Protein AF-0000000086674299 (afdb_homodimer)

Structure (mmCIF, N/CA/C/O backbone):
data_AF-0000000086674299-model_v1
#
loop_
_entity.id
_entity.type
_entity.pdbx_description
1 polymer 'NUDIX hydrolase'
#
loop_
_atom_site.group_PDB
_atom_site.id
_atom_site.type_symbol
_atom_site.label_atom_id
_atom_site.label_alt_id
_atom_site.label_comp_id
_atom_site.label_asym_id
_atom_site.label_entity_id
_atom_site.label_seq_id
_atom_site.pdbx_PDB_ins_code
_atom_site.Cartn_x
_atom_site.Cartn_y
_atom_site.Cartn_z
_atom_site.occupancy
_atom_site.B_iso_or_equiv
_atom_site.auth_seq_id
_atom_site.auth_comp_id
_atom_site.auth_asym_id
_atom_site.auth_atom_id
_atom_site.pdbx_PDB_model_num
ATOM 1 N N . MET A 1 1 ? -4.824 -0.597 27.031 1 39 1 MET A N 1
ATOM 2 C CA . MET A 1 1 ? -3.951 -1.622 26.469 1 39 1 MET A CA 1
ATOM 3 C C . MET A 1 1 ? -3.684 -1.354 24.984 1 39 1 MET A C 1
ATOM 5 O O . MET A 1 1 ? -4.617 -1.279 24.188 1 39 1 MET A O 1
ATOM 9 N N . THR A 1 2 ? -2.693 -0.633 24.703 1 53.12 2 THR A N 1
ATOM 10 C CA . THR A 1 2 ? -2.475 -0.099 23.359 1 53.12 2 THR A CA 1
ATOM 11 C C . THR A 1 2 ? -2.523 -1.213 22.328 1 53.12 2 THR A C 1
ATOM 13 O O . THR A 1 2 ? -1.767 -2.182 22.406 1 53.12 2 THR A O 1
ATOM 16 N N . GLN A 1 3 ? -3.77 -1.59 21.906 1 64.5 3 GLN A N 1
ATOM 17 C CA . GLN A 1 3 ? -4.078 -2.678 20.984 1 64.5 3 GLN A CA 1
ATOM 18 C C . GLN A 1 3 ? -3.059 -2.74 19.859 1 64.5 3 GLN A C 1
ATOM 20 O O . GLN A 1 3 ? -2.602 -1.705 19.359 1 64.5 3 GLN A O 1
ATOM 25 N N . ASP A 1 4 ? -2.453 -3.908 19.812 1 82.25 4 ASP A N 1
ATOM 26 C CA . ASP A 1 4 ? -1.515 -4.191 18.734 1 82.25 4 ASP A CA 1
ATOM 27 C C . ASP A 1 4 ? -2.174 -3.99 17.375 1 82.25 4 ASP A C 1
ATOM 29 O O . ASP A 1 4 ? -3.023 -4.785 16.969 1 82.25 4 ASP A O 1
ATOM 33 N N . ASN A 1 5 ? -1.854 -2.861 16.734 1 90.25 5 ASN A N 1
ATOM 34 C CA . ASN A 1 5 ? -2.459 -2.502 15.453 1 90.25 5 ASN A CA 1
ATOM 35 C C . ASN A 1 5 ? -1.561 -2.889 14.281 1 90.25 5 ASN A C 1
ATOM 37 O O . ASN A 1 5 ? -1.811 -2.486 13.141 1 90.25 5 ASN A O 1
ATOM 41 N N . ARG A 1 6 ? -0.706 -3.764 14.648 1 93.5 6 ARG A N 1
ATOM 42 C CA . ARG A 1 6 ? 0.219 -4.137 13.578 1 93.5 6 ARG A CA 1
ATOM 43 C C . ARG A 1 6 ? -0.442 -5.09 12.594 1 93.5 6 ARG A C 1
ATOM 45 O O . ARG A 1 6 ? -1.349 -5.844 12.953 1 93.5 6 ARG A O 1
ATOM 52 N N . HIS A 1 7 ? -0.011 -5.023 11.344 1 97.06 7 HIS A N 1
ATOM 53 C CA . HIS A 1 7 ? -0.487 -5.836 10.227 1 97.06 7 HIS A CA 1
ATOM 54 C C . HIS A 1 7 ? 0.633 -6.695 9.656 1 97.06 7 HIS A C 1
ATOM 56 O O . HIS A 1 7 ? 1.809 -6.336 9.75 1 97.06 7 HIS A O 1
ATOM 62 N N . SER A 1 8 ? 0.208 -7.863 9.234 1 96.81 8 SER A N 1
ATOM 63 C CA . SER A 1 8 ? 1.073 -8.492 8.242 1 96.81 8 SER A CA 1
ATOM 64 C C . SER A 1 8 ? 0.956 -7.793 6.887 1 96.81 8 SER A C 1
ATOM 66 O O . SER A 1 8 ? -0.141 -7.418 6.469 1 96.81 8 SER A O 1
ATOM 68 N N . VAL A 1 9 ? 2.055 -7.559 6.234 1 98.38 9 VAL A N 1
ATOM 69 C CA . VAL A 1 9 ? 2.061 -7.016 4.879 1 98.38 9 VAL A CA 1
ATOM 70 C C . VAL A 1 9 ? 2.559 -8.07 3.898 1 98.38 9 VAL A C 1
ATOM 72 O O . VAL A 1 9 ? 3.584 -8.719 4.141 1 98.38 9 VAL A O 1
ATOM 75 N N . SER A 1 10 ? 1.77 -8.297 2.875 1 98.38 10 SER A N 1
ATOM 76 C CA . SER A 1 10 ? 2.18 -9.234 1.836 1 98.38 10 SER A CA 1
ATOM 77 C C . SER A 1 10 ? 2.367 -8.531 0.496 1 98.38 10 SER A C 1
ATOM 79 O O . SER A 1 10 ? 1.891 -7.41 0.306 1 98.38 10 SER A O 1
ATOM 81 N N . VAL A 1 11 ? 3.15 -9.156 -0.371 1 98.81 11 VAL A N 1
ATOM 82 C CA . VAL A 1 11 ? 3.371 -8.688 -1.735 1 98.81 11 VAL A CA 1
ATOM 83 C C . VAL A 1 11 ? 3.062 -9.812 -2.723 1 98.81 11 VAL A C 1
ATOM 85 O O . VAL A 1 11 ? 3.264 -10.992 -2.418 1 98.81 11 VAL A O 1
ATOM 88 N N . ALA A 1 12 ? 2.533 -9.438 -3.883 1 98.81 12 ALA A N 1
ATOM 89 C CA . ALA A 1 12 ? 2.242 -10.406 -4.938 1 98.81 12 ALA A CA 1
ATOM 90 C C . ALA A 1 12 ? 2.383 -9.766 -6.316 1 98.81 12 ALA A C 1
ATOM 92 O O . ALA A 1 12 ? 2.33 -8.547 -6.453 1 98.81 12 ALA A O 1
ATOM 93 N N . ALA A 1 13 ? 2.594 -10.594 -7.312 1 98.88 13 ALA A N 1
ATOM 94 C CA . ALA A 1 13 ? 2.844 -10.102 -8.664 1 98.88 13 ALA A CA 1
ATOM 95 C C . ALA A 1 13 ? 1.875 -10.727 -9.664 1 98.88 13 ALA A C 1
ATOM 97 O O . ALA A 1 13 ? 1.668 -11.945 -9.664 1 98.88 13 ALA A O 1
ATOM 98 N N . VAL A 1 14 ? 1.302 -9.945 -10.43 1 98.88 14 VAL A N 1
ATOM 99 C CA . VAL A 1 14 ? 0.612 -10.383 -11.641 1 98.88 14 VAL A CA 1
ATOM 100 C C . VAL A 1 14 ? 1.573 -10.336 -12.828 1 98.88 14 VAL A C 1
ATOM 102 O O . VAL A 1 14 ? 2.014 -9.266 -13.234 1 98.88 14 VAL A O 1
ATOM 105 N N . ILE A 1 15 ? 1.89 -11.453 -13.328 1 98.75 15 ILE A N 1
ATOM 106 C CA . ILE A 1 15 ? 2.834 -11.609 -14.43 1 98.75 15 ILE A CA 1
ATOM 107 C C . ILE A 1 15 ? 2.137 -12.266 -15.617 1 98.75 15 ILE A C 1
ATOM 109 O O . ILE A 1 15 ? 1.503 -13.312 -15.477 1 98.75 15 ILE A O 1
ATOM 113 N N . THR A 1 16 ? 2.232 -11.664 -16.781 1 98.38 16 THR A N 1
ATOM 114 C CA . THR A 1 16 ? 1.64 -12.219 -18 1 98.38 16 THR A CA 1
ATOM 115 C C . THR A 1 16 ? 2.725 -12.625 -19 1 98.38 16 THR A C 1
ATOM 117 O O . THR A 1 16 ? 3.799 -12.023 -19.031 1 98.38 16 THR A O 1
ATOM 120 N N . ASN A 1 17 ? 2.457 -13.641 -19.719 1 97.25 17 ASN A N 1
ATOM 121 C CA . ASN A 1 17 ? 3.383 -14.031 -20.781 1 97.25 17 ASN A CA 1
ATOM 122 C C . ASN A 1 17 ? 2.992 -13.414 -22.109 1 97.25 17 ASN A C 1
ATOM 124 O O . ASN A 1 17 ? 2.109 -12.562 -22.172 1 97.25 17 ASN A O 1
ATOM 128 N N . GLU A 1 18 ? 3.645 -13.844 -23.188 1 95.5 18 GLU A N 1
ATOM 129 C CA . GLU A 1 18 ? 3.473 -13.258 -24.516 1 95.5 18 GLU A CA 1
ATOM 130 C C . GLU A 1 18 ? 2.064 -13.5 -25.047 1 95.5 18 GLU A C 1
ATOM 132 O O . GLU A 1 18 ? 1.547 -12.711 -25.844 1 95.5 18 GLU A O 1
ATOM 137 N N . ASP A 1 19 ? 1.391 -14.539 -24.56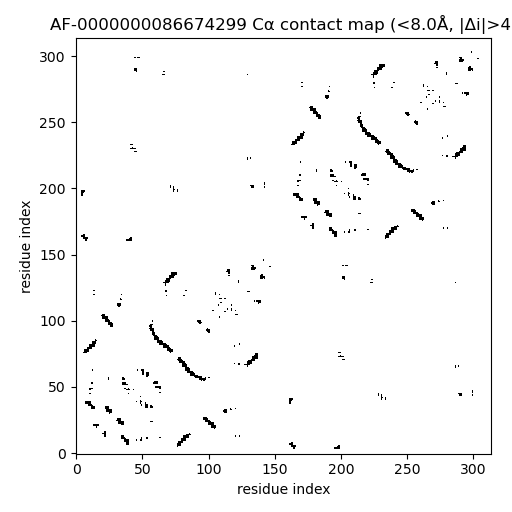2 1 96.69 19 ASP A N 1
ATOM 138 C CA . ASP A 1 19 ? 0.049 -14.891 -25.016 1 96.69 19 ASP A CA 1
ATOM 139 C C . ASP A 1 19 ? -1.017 -14.188 -24.188 1 96.69 19 ASP A C 1
ATOM 141 O O . ASP A 1 19 ? -2.213 -14.422 -24.359 1 96.69 19 ASP A O 1
ATOM 145 N N . GLY A 1 20 ? -0.583 -13.445 -23.188 1 96.5 20 GLY A N 1
ATOM 146 C CA . GLY A 1 20 ? -1.521 -12.734 -22.328 1 96.5 20 GLY A CA 1
ATOM 147 C C . GLY A 1 20 ? -2.041 -13.562 -21.172 1 96.5 20 GLY A C 1
ATOM 148 O O . GLY A 1 20 ? -2.988 -13.172 -20.5 1 96.5 20 GLY A O 1
ATOM 149 N N . ARG A 1 21 ? -1.49 -14.711 -20.938 1 98.31 21 ARG A N 1
ATOM 150 C CA . ARG A 1 21 ? -1.917 -15.57 -19.828 1 98.31 21 ARG A CA 1
ATOM 151 C C . ARG A 1 21 ? -1.217 -15.18 -18.531 1 98.31 21 ARG A C 1
ATOM 153 O O . ARG A 1 21 ? -0.083 -14.695 -18.562 1 98.31 21 ARG A O 1
ATOM 160 N N . VAL A 1 22 ? -1.841 -15.43 -17.453 1 98.69 22 VAL A N 1
ATOM 161 C CA . VAL A 1 22 ? -1.397 -14.984 -16.141 1 98.69 22 VAL A CA 1
ATOM 162 C C . VAL A 1 22 ? -0.724 -16.141 -15.398 1 98.69 22 VAL A C 1
ATOM 164 O O . VAL A 1 22 ? -1.272 -17.234 -15.32 1 98.69 22 VAL A O 1
ATOM 167 N N . LEU A 1 23 ? 0.479 -15.891 -14.812 1 98.5 23 LEU A N 1
ATOM 168 C CA . LEU A 1 23 ? 1.177 -16.875 -14 1 98.5 23 LEU A CA 1
ATOM 169 C C . LEU A 1 23 ? 0.427 -17.125 -12.695 1 98.5 23 LEU A C 1
ATOM 171 O O . LEU A 1 23 ? 0.112 -16.188 -11.961 1 98.5 23 LEU A O 1
ATOM 175 N N . VAL A 1 24 ? 0.136 -18.438 -12.461 1 98.25 24 VAL A N 1
ATOM 176 C CA . VAL A 1 24 ? -0.539 -18.828 -11.227 1 98.25 24 VAL A CA 1
ATOM 177 C C . VAL A 1 24 ? 0.198 -20 -10.578 1 98.25 24 VAL A C 1
ATOM 179 O O . VAL A 1 24 ? 0.897 -20.75 -11.258 1 98.25 24 VAL A O 1
ATOM 182 N N . ILE A 1 25 ? 0.067 -20.031 -9.281 1 97.19 25 ILE A N 1
ATOM 183 C CA . ILE A 1 25 ? 0.644 -21.141 -8.516 1 97.19 25 ILE A CA 1
ATOM 184 C C . ILE A 1 25 ? -0.441 -21.797 -7.672 1 97.19 25 ILE A C 1
ATOM 186 O O . ILE A 1 25 ? -1.443 -21.172 -7.328 1 97.19 25 ILE A O 1
ATOM 190 N N . GLN A 1 26 ? -0.225 -23 -7.371 1 94.94 26 GLN A N 1
ATOM 191 C CA . GLN A 1 26 ? -1.114 -23.719 -6.473 1 94.94 26 GLN A CA 1
ATOM 192 C C . GLN A 1 26 ? -0.447 -23.984 -5.121 1 94.94 26 GLN A C 1
ATOM 194 O O . GLN A 1 26 ? 0.638 -24.562 -5.059 1 94.94 26 GLN A O 1
ATOM 199 N N . ARG A 1 27 ? -1.082 -23.562 -4.129 1 87.19 27 ARG A N 1
ATOM 200 C CA . ARG A 1 27 ? -0.552 -23.828 -2.795 1 87.19 27 ARG A CA 1
ATOM 201 C C . ARG A 1 27 ? -0.596 -25.312 -2.469 1 87.19 27 ARG A C 1
ATOM 203 O O . ARG A 1 27 ? -1.586 -26 -2.756 1 87.19 27 ARG A O 1
ATOM 210 N N . ARG A 1 28 ? 0.377 -25.797 -1.812 1 82.88 28 ARG A N 1
ATOM 211 C CA . ARG A 1 28 ? 0.478 -27.203 -1.481 1 82.88 28 ARG A CA 1
ATOM 212 C C . ARG A 1 28 ? -0.444 -27.562 -0.32 1 82.88 28 ARG A C 1
ATOM 214 O O . ARG A 1 28 ? -1.005 -28.656 -0.282 1 82.88 28 ARG A O 1
ATOM 221 N N . ASP A 1 29 ? -0.642 -26.641 0.515 1 80.94 29 ASP A N 1
ATOM 222 C CA . ASP A 1 29 ? -1.325 -26.969 1.766 1 80.94 29 ASP A CA 1
ATOM 223 C C . ASP A 1 29 ? -2.836 -27.047 1.56 1 80.94 29 ASP A C 1
ATOM 225 O O . ASP A 1 29 ? -3.508 -27.875 2.18 1 80.94 29 ASP A O 1
ATOM 229 N N . ASN A 1 30 ? -3.465 -26.25 0.689 1 84.25 30 ASN A N 1
ATOM 230 C CA . ASN A 1 30 ? -4.918 -26.25 0.586 1 84.25 30 ASN A CA 1
ATOM 231 C C . ASN A 1 30 ? -5.379 -26.344 -0.867 1 84.25 30 ASN A C 1
ATOM 233 O O . ASN A 1 30 ? -6.578 -26.328 -1.144 1 84.25 30 ASN A O 1
ATOM 237 N N . GLY A 1 31 ? -4.445 -26.312 -1.762 1 88.44 31 GLY A N 1
ATOM 238 C CA . GLY A 1 31 ? -4.766 -26.5 -3.17 1 88.44 31 GLY A CA 1
ATOM 239 C C . GLY A 1 31 ? -5.297 -25.234 -3.822 1 88.44 31 GLY A C 1
ATOM 240 O O . GLY A 1 31 ? -5.719 -25.266 -4.98 1 88.44 31 GLY A O 1
ATOM 241 N N . GLU A 1 32 ? -5.258 -24.172 -3.088 1 91.88 32 GLU A N 1
ATOM 242 C CA . GLU A 1 32 ? -5.773 -22.906 -3.609 1 91.88 32 GLU A CA 1
ATOM 243 C C . GLU A 1 32 ? -4.832 -22.312 -4.648 1 91.88 32 GLU A C 1
ATOM 245 O O . GLU A 1 32 ? -3.609 -22.359 -4.488 1 91.88 32 GLU A O 1
ATOM 250 N N . TRP A 1 33 ? -5.531 -21.797 -5.699 1 96.06 33 TRP A N 1
ATOM 251 C CA . TRP A 1 33 ? -4.766 -21.125 -6.738 1 96.06 33 TRP A CA 1
ATOM 252 C C . TRP A 1 33 ? -4.668 -19.625 -6.445 1 96.06 33 TRP A C 1
ATOM 254 O O . TRP A 1 33 ? -5.645 -19 -6.02 1 96.06 33 TRP A O 1
ATOM 264 N N . GLN A 1 34 ? -3.51 -19.109 -6.668 1 97.19 34 GLN A N 1
ATOM 265 C CA . GLN A 1 34 ? -3.262 -17.703 -6.445 1 97.19 34 GLN A CA 1
ATOM 266 C C . GLN A 1 34 ? -2.105 -17.203 -7.309 1 97.19 34 GLN A C 1
ATOM 268 O O . GLN A 1 34 ? -1.432 -17.984 -7.969 1 97.19 34 GLN A O 1
ATOM 273 N N . ILE A 1 35 ? -1.95 -15.914 -7.355 1 98.25 35 ILE A N 1
ATOM 274 C CA . ILE A 1 35 ? -0.75 -15.352 -7.961 1 98.25 35 ILE A CA 1
ATOM 275 C C . ILE A 1 35 ? 0.426 -15.477 -6.996 1 98.25 35 ILE A C 1
ATOM 277 O O . ILE A 1 35 ? 0.233 -15.562 -5.781 1 98.25 35 ILE A O 1
ATOM 281 N N . PRO A 1 36 ? 1.635 -15.555 -7.578 1 98 36 PRO A N 1
ATOM 282 C CA . PRO A 1 36 ? 2.787 -15.727 -6.691 1 98 36 PRO A CA 1
ATOM 283 C C . PRO A 1 36 ? 3.033 -14.508 -5.801 1 98 36 PRO A C 1
ATOM 285 O O . PRO A 1 36 ? 2.846 -13.367 -6.242 1 98 36 PRO A O 1
ATOM 288 N N . GLY A 1 37 ? 3.441 -14.703 -4.617 1 97.31 37 GLY A N 1
ATOM 289 C CA . GLY A 1 37 ? 3.715 -13.703 -3.6 1 97.31 37 GLY A CA 1
ATOM 290 C C . GLY A 1 37 ? 3.928 -14.289 -2.219 1 97.31 37 GLY A C 1
ATOM 291 O O . GLY A 1 37 ? 4.047 -15.508 -2.07 1 97.31 37 GLY A O 1
ATOM 292 N N . GLY A 1 38 ? 4.051 -13.414 -1.243 1 96.81 38 GLY A N 1
ATOM 293 C CA . GLY A 1 38 ? 4.277 -13.859 0.123 1 96.81 38 GLY A CA 1
ATOM 294 C C . GLY A 1 38 ? 4.484 -12.719 1.097 1 96.81 38 GLY A C 1
ATOM 295 O O . GLY A 1 38 ? 4.23 -11.555 0.764 1 96.81 38 GLY A O 1
ATOM 296 N N . ILE A 1 39 ? 4.922 -13.055 2.225 1 97.31 39 ILE A N 1
ATOM 297 C CA . ILE A 1 39 ? 5.047 -12.102 3.324 1 97.31 39 ILE A CA 1
ATOM 298 C C . ILE A 1 39 ? 6.25 -11.195 3.084 1 97.31 39 ILE A C 1
ATOM 300 O O . ILE A 1 39 ? 7.316 -11.664 2.68 1 97.31 39 ILE A O 1
ATOM 304 N N . LEU A 1 40 ? 6.043 -9.883 3.291 1 97.88 40 LEU A N 1
ATOM 305 C CA . LEU A 1 40 ? 7.129 -8.914 3.273 1 97.88 40 LEU A CA 1
ATOM 306 C C . LEU A 1 40 ? 7.91 -8.945 4.582 1 97.88 40 LEU A C 1
ATOM 308 O O . LEU A 1 40 ? 7.328 -8.82 5.664 1 97.88 40 LEU A O 1
ATOM 312 N N . GLU A 1 41 ? 9.18 -9.156 4.457 1 96.06 41 GLU A N 1
ATOM 313 C CA . GLU A 1 41 ? 10.016 -9.148 5.656 1 96.06 41 GLU A CA 1
ATOM 314 C C . GLU A 1 41 ? 10.305 -7.719 6.113 1 96.06 41 GLU A C 1
ATOM 316 O O . GLU A 1 41 ? 10.258 -6.785 5.312 1 96.06 41 GLU A O 1
ATOM 321 N N . ARG A 1 42 ? 10.672 -7.598 7.316 1 93.94 42 ARG A N 1
ATOM 322 C CA . ARG A 1 42 ? 10.812 -6.285 7.938 1 93.94 42 ARG A CA 1
ATOM 323 C C . ARG A 1 42 ? 12.023 -5.547 7.387 1 93.94 42 ARG A C 1
ATOM 325 O O . ARG A 1 42 ? 12.016 -4.32 7.285 1 93.94 42 ARG A O 1
ATOM 332 N N . ASP A 1 43 ? 13.055 -6.23 7.004 1 93.31 43 ASP A N 1
ATOM 333 C CA . ASP A 1 43 ? 14.344 -5.602 6.715 1 93.31 43 ASP A CA 1
ATOM 334 C C . ASP A 1 43 ? 14.57 -5.477 5.211 1 93.31 43 ASP A C 1
ATOM 336 O O . ASP A 1 43 ? 15.688 -5.203 4.766 1 93.31 43 ASP A O 1
ATOM 340 N N . GLU A 1 44 ? 13.578 -5.648 4.406 1 95.69 44 GLU A N 1
ATOM 341 C CA . GLU A 1 44 ? 13.719 -5.547 2.957 1 95.69 44 GLU A CA 1
ATOM 342 C C . GLU A 1 44 ? 12.773 -4.504 2.377 1 95.69 44 GLU A C 1
ATOM 344 O O . GLU A 1 44 ? 11.781 -4.141 3.01 1 95.69 44 GLU A O 1
ATOM 349 N N . SER A 1 45 ? 13.148 -4.035 1.189 1 97.19 45 SER A N 1
ATOM 350 C CA . SER A 1 45 ? 12.242 -3.154 0.464 1 97.19 45 SER A CA 1
ATOM 351 C C . SER A 1 45 ? 11.047 -3.93 -0.092 1 97.19 45 SER A C 1
ATOM 353 O O . SER A 1 45 ? 11.094 -5.156 -0.19 1 97.19 45 SER A O 1
ATOM 355 N N . ILE A 1 46 ? 10.055 -3.227 -0.414 1 98.38 46 ILE A N 1
ATOM 356 C CA . ILE A 1 46 ? 8.844 -3.824 -0.975 1 98.38 46 ILE A CA 1
ATOM 357 C C . ILE A 1 46 ? 9.188 -4.566 -2.264 1 98.38 46 ILE A C 1
ATOM 359 O O . ILE A 1 46 ? 8.805 -5.727 -2.439 1 98.38 46 ILE A O 1
ATOM 363 N N . HIS A 1 47 ? 9.969 -3.93 -3.109 1 98.44 47 HIS A N 1
ATOM 364 C CA . HIS A 1 47 ? 10.328 -4.547 -4.383 1 98.44 47 HIS A CA 1
ATOM 365 C C . HIS A 1 47 ? 11.25 -5.738 -4.176 1 98.44 47 HIS A C 1
ATOM 367 O O . HIS A 1 47 ? 11.125 -6.758 -4.855 1 98.44 47 HIS A O 1
ATOM 373 N N . ALA A 1 48 ? 12.172 -5.625 -3.248 1 97.81 48 ALA A N 1
ATOM 374 C CA . ALA A 1 48 ? 13.062 -6.746 -2.967 1 97.81 48 ALA A CA 1
ATOM 375 C C . ALA A 1 48 ? 12.281 -7.953 -2.457 1 97.81 48 ALA A C 1
ATOM 377 O O . ALA A 1 48 ? 12.555 -9.094 -2.854 1 97.81 48 ALA A O 1
ATOM 378 N N . GLY A 1 49 ? 11.352 -7.715 -1.539 1 97.94 49 GLY A N 1
ATOM 379 C CA . GLY A 1 49 ? 10.5 -8.789 -1.06 1 97.94 49 GLY A CA 1
ATOM 380 C C . GLY A 1 49 ? 9.688 -9.445 -2.162 1 97.94 49 GLY A C 1
ATOM 381 O O . GLY A 1 49 ? 9.57 -10.672 -2.205 1 97.94 49 GLY A O 1
ATOM 382 N N . LEU A 1 50 ? 9.188 -8.625 -3.072 1 98.56 50 LEU A N 1
ATOM 383 C CA . LEU A 1 50 ? 8.422 -9.141 -4.199 1 98.56 50 LEU A CA 1
ATOM 384 C C . LEU A 1 50 ? 9.281 -10.055 -5.07 1 98.56 50 LEU A C 1
ATOM 386 O O . LEU A 1 50 ? 8.883 -11.172 -5.395 1 98.56 50 LEU A O 1
ATOM 390 N N . LYS A 1 51 ? 10.422 -9.578 -5.406 1 98.56 51 LYS A N 1
ATOM 391 C CA . LYS A 1 51 ? 11.344 -10.344 -6.242 1 98.56 51 LYS A CA 1
ATOM 392 C C . LYS A 1 51 ? 11.734 -11.656 -5.562 1 98.56 51 LYS A C 1
ATOM 394 O O . LYS A 1 51 ? 11.75 -12.711 -6.199 1 98.56 51 LYS A O 1
ATOM 399 N N . ARG A 1 52 ? 12.062 -11.57 -4.289 1 97.75 52 ARG A N 1
ATOM 400 C CA . ARG A 1 52 ? 12.477 -12.758 -3.543 1 97.75 52 ARG A CA 1
ATOM 401 C C . ARG A 1 52 ? 11.359 -13.797 -3.502 1 97.75 52 ARG A C 1
ATOM 403 O O . ARG A 1 52 ? 11.57 -14.961 -3.834 1 97.75 52 ARG A O 1
ATOM 410 N N . GLU A 1 53 ? 10.141 -13.383 -3.143 1 97.5 53 GLU A N 1
ATOM 411 C CA . GLU A 1 53 ? 9.008 -14.297 -3.006 1 97.5 53 GLU A CA 1
ATOM 412 C C . GLU A 1 53 ? 8.664 -14.953 -4.34 1 97.5 53 GLU A C 1
ATOM 414 O O . GLU A 1 53 ? 8.383 -16.156 -4.395 1 97.5 53 GLU A O 1
ATOM 419 N N . VAL A 1 54 ? 8.648 -14.203 -5.43 1 97.88 54 VAL A N 1
ATOM 420 C CA . VAL A 1 54 ? 8.297 -14.758 -6.734 1 97.88 54 VAL A CA 1
ATOM 421 C C . VAL A 1 54 ? 9.375 -15.742 -7.18 1 97.88 54 VAL A C 1
ATOM 423 O O . VAL A 1 54 ? 9.062 -16.812 -7.707 1 97.88 54 VAL A O 1
ATOM 426 N N . ASN A 1 55 ? 10.617 -15.398 -6.918 1 97.56 55 ASN A N 1
ATOM 427 C CA . ASN A 1 55 ? 11.695 -16.312 -7.266 1 97.56 55 ASN A CA 1
ATOM 428 C C . ASN A 1 55 ? 11.594 -17.625 -6.484 1 97.56 55 ASN A C 1
ATOM 430 O O . ASN A 1 55 ? 11.719 -18.703 -7.059 1 97.56 55 ASN A O 1
ATOM 434 N N . GLU A 1 56 ? 11.352 -17.5 -5.227 1 96.25 56 GLU A N 1
ATOM 435 C CA . GLU A 1 56 ? 11.25 -18.656 -4.355 1 96.25 56 GLU A CA 1
ATOM 436 C C . GLU A 1 56 ? 10.117 -19.578 -4.793 1 96.25 56 GLU A C 1
ATOM 438 O O . GLU A 1 56 ? 10.242 -20.812 -4.723 1 96.25 56 GLU A O 1
ATOM 443 N N . GLU A 1 57 ? 9.062 -18.984 -5.289 1 96.06 57 GLU A N 1
ATOM 444 C CA . GLU A 1 57 ? 7.863 -19.781 -5.562 1 96.06 57 GLU A CA 1
ATOM 445 C C . GLU A 1 57 ? 7.832 -20.25 -7.016 1 96.06 57 GLU A C 1
ATOM 447 O O . GLU A 1 57 ? 7.148 -21.219 -7.344 1 96.06 57 GLU A O 1
ATOM 452 N N . THR A 1 58 ? 8.57 -19.578 -8.016 1 96.88 58 THR A N 1
ATOM 453 C CA . THR A 1 58 ? 8.352 -19.859 -9.43 1 96.88 58 THR A CA 1
ATOM 454 C C . THR A 1 58 ? 9.68 -19.953 -10.172 1 96.88 58 THR A C 1
ATOM 456 O O . THR A 1 58 ? 9.703 -20.297 -11.359 1 96.88 58 THR A O 1
ATOM 459 N N . CYS A 1 59 ? 10.773 -19.609 -9.586 1 96.56 59 CYS A N 1
ATOM 460 C CA . CYS A 1 59 ? 12.109 -19.609 -10.164 1 96.56 59 CYS A CA 1
ATOM 461 C C . CYS A 1 59 ? 12.297 -18.438 -11.125 1 96.56 59 CYS A C 1
ATOM 463 O O . CYS A 1 59 ? 13.344 -18.312 -11.758 1 96.56 59 CYS A O 1
ATOM 465 N N . LEU A 1 60 ? 11.383 -17.594 -11.211 1 97.69 60 LEU A N 1
ATOM 466 C CA . LEU A 1 60 ? 11.477 -16.484 -12.141 1 97.69 60 LEU A CA 1
ATOM 467 C C . LEU A 1 60 ? 12.211 -15.305 -11.508 1 97.69 60 LEU A C 1
ATOM 469 O O . LEU A 1 60 ? 12.117 -15.086 -10.297 1 97.69 60 LEU A O 1
ATOM 473 N N . VAL A 1 61 ? 12.938 -14.641 -12.344 1 98.25 61 VAL A N 1
ATOM 474 C CA . VAL A 1 61 ? 13.461 -13.32 -12.016 1 98.25 61 VAL A CA 1
ATOM 475 C C . VAL A 1 61 ? 12.562 -12.242 -12.617 1 98.25 61 VAL A C 1
ATOM 477 O O . VAL A 1 61 ? 12.281 -12.258 -13.82 1 98.25 61 VAL A O 1
ATOM 480 N N . ILE A 1 62 ? 12.117 -11.328 -11.742 1 98.62 62 ILE A N 1
ATOM 481 C CA . ILE A 1 62 ? 11.133 -10.383 -12.258 1 98.62 62 ILE A CA 1
ATOM 482 C C . ILE A 1 62 ? 11.609 -8.961 -12 1 98.62 62 ILE A C 1
ATOM 484 O O . ILE A 1 62 ? 12.531 -8.734 -11.211 1 98.62 62 ILE A O 1
ATOM 488 N N . GLU A 1 63 ? 11.023 -8.055 -12.75 1 98.56 63 GLU A N 1
ATOM 489 C CA . GLU A 1 63 ? 11.102 -6.625 -12.5 1 98.56 63 GLU A CA 1
ATOM 490 C C . GLU A 1 63 ? 9.727 -6.023 -12.25 1 98.56 63 GLU A C 1
ATOM 492 O O . GLU A 1 63 ? 8.844 -6.105 -13.109 1 98.56 63 GLU A O 1
ATOM 497 N N . PRO A 1 64 ? 9.562 -5.465 -11.055 1 98.31 64 PRO A N 1
ATOM 498 C CA . PRO A 1 64 ? 8.281 -4.801 -10.805 1 98.31 64 PRO A CA 1
ATOM 499 C C . PRO A 1 64 ? 8.023 -3.639 -11.766 1 98.31 64 PRO A C 1
ATOM 501 O O . PRO A 1 64 ? 8.945 -2.889 -12.094 1 98.31 64 PRO A O 1
ATOM 504 N N . HIS A 1 65 ? 6.781 -3.537 -12.211 1 97.44 65 HIS A N 1
ATOM 505 C CA . HIS A 1 65 ? 6.402 -2.459 -13.117 1 97.44 65 HIS A CA 1
ATOM 506 C C . HIS A 1 65 ? 5.633 -1.367 -12.383 1 97.44 65 HIS A C 1
ATOM 508 O O . HIS A 1 65 ? 6.039 -0.203 -12.391 1 97.44 65 HIS A O 1
ATOM 514 N N . ARG A 1 66 ? 4.543 -1.718 -11.781 1 97.62 66 ARG A N 1
ATOM 515 C CA . ARG A 1 66 ? 3.729 -0.742 -11.062 1 97.62 66 ARG A CA 1
ATOM 516 C C . ARG A 1 66 ? 2.828 -1.426 -10.039 1 97.62 66 ARG A C 1
ATOM 518 O O . ARG A 1 66 ? 2.408 -2.566 -10.234 1 97.62 66 ARG A O 1
ATOM 525 N N . LEU A 1 67 ? 2.535 -0.694 -8.953 1 98.56 67 LEU A N 1
ATOM 526 C CA . LEU A 1 67 ? 1.509 -1.122 -8.016 1 98.56 67 LEU A CA 1
ATOM 527 C C . LEU A 1 67 ? 0.123 -1.047 -8.648 1 98.56 67 LEU A C 1
ATOM 529 O O . LEU A 1 67 ? -0.209 -0.06 -9.305 1 98.56 67 LEU A O 1
ATOM 533 N N . THR A 1 68 ? -0.685 -2.098 -8.43 1 98.5 68 THR A N 1
ATOM 534 C CA . THR A 1 68 ? -1.989 -2.115 -9.086 1 98.5 68 THR A CA 1
ATOM 535 C C . THR A 1 68 ? -3.111 -2.15 -8.047 1 98.5 68 THR A C 1
ATOM 537 O O . THR A 1 68 ? -4.273 -1.896 -8.375 1 98.5 68 THR A O 1
ATOM 540 N N . GLY A 1 69 ? -2.73 -2.518 -6.816 1 98.56 69 GLY A N 1
ATOM 541 C CA . GLY A 1 69 ? -3.775 -2.537 -5.809 1 98.56 69 GLY A CA 1
ATOM 542 C C . GLY A 1 69 ? -3.246 -2.762 -4.406 1 98.56 69 GLY A C 1
ATOM 543 O O . GLY A 1 69 ? -2.135 -3.264 -4.227 1 98.56 69 GLY A O 1
ATOM 544 N N . VAL A 1 70 ? -4.008 -2.34 -3.471 1 98.88 70 VAL A N 1
ATOM 545 C CA . VAL A 1 70 ? -3.848 -2.598 -2.043 1 98.88 70 VAL A CA 1
ATOM 546 C C . VAL A 1 70 ? -5.117 -3.24 -1.486 1 98.88 70 VAL A C 1
ATOM 548 O O . VAL A 1 70 ? -6.215 -2.711 -1.663 1 98.88 70 VAL A O 1
ATOM 551 N N . TYR A 1 71 ? -4.945 -4.418 -0.841 1 98.56 71 TYR A N 1
ATOM 552 C CA . TYR A 1 71 ? -6.078 -5.199 -0.362 1 98.56 71 TYR A CA 1
ATOM 553 C C . TYR A 1 71 ? -5.938 -5.512 1.124 1 98.56 71 TYR A C 1
ATOM 555 O O . TYR A 1 71 ? -4.941 -6.094 1.55 1 98.56 71 TYR A O 1
ATOM 563 N N . LYS A 1 72 ? -6.93 -5.113 1.828 1 98.44 72 LYS A N 1
ATOM 564 C CA . LYS A 1 72 ? -6.883 -5.387 3.262 1 98.44 72 LYS A CA 1
ATOM 565 C C . LYS A 1 72 ? -7.824 -6.531 3.631 1 98.44 72 LYS A C 1
ATOM 567 O O . LYS A 1 72 ? -9.023 -6.461 3.373 1 98.44 72 LYS A O 1
ATOM 572 N N . ASN A 1 73 ? -7.27 -7.605 4.172 1 97.62 73 ASN A N 1
ATOM 573 C CA . ASN A 1 73 ? -8.023 -8.625 4.887 1 97.62 73 ASN A CA 1
ATOM 574 C C . ASN A 1 73 ? -8.328 -8.203 6.316 1 97.62 73 ASN A C 1
ATOM 576 O O . ASN A 1 73 ? -7.461 -8.266 7.188 1 97.62 73 ASN A O 1
ATOM 580 N N . VAL A 1 74 ? -9.477 -7.785 6.531 1 94.69 74 VAL A N 1
ATOM 581 C CA . VAL A 1 74 ? -9.812 -7.168 7.812 1 94.69 74 VAL A CA 1
ATOM 582 C C . VAL A 1 74 ? -9.898 -8.234 8.898 1 94.69 74 VAL A C 1
ATOM 584 O O . VAL A 1 74 ? -9.695 -7.953 10.078 1 94.69 74 VAL A O 1
ATOM 587 N N . ARG A 1 75 ? -10.188 -9.445 8.531 1 93.88 75 ARG A N 1
ATOM 588 C CA . ARG A 1 75 ? -10.289 -10.539 9.492 1 93.88 75 ARG A CA 1
ATOM 589 C C . ARG A 1 75 ? -8.906 -10.945 10.008 1 93.88 75 ARG A C 1
ATOM 591 O O . ARG A 1 75 ? -8.727 -11.164 11.203 1 93.88 75 ARG A O 1
ATOM 598 N N . LEU A 1 76 ? -7.969 -10.906 9.172 1 94.19 76 LEU A N 1
ATOM 599 C CA . LEU A 1 76 ? -6.66 -11.438 9.539 1 94.19 76 LEU A CA 1
ATOM 600 C C . LEU A 1 76 ? -5.672 -10.312 9.82 1 94.19 76 LEU A C 1
ATOM 602 O O . LEU A 1 76 ? -4.582 -10.547 10.344 1 94.19 76 LEU A O 1
ATOM 606 N N . GLY A 1 77 ? -6.031 -9.094 9.453 1 94.94 77 GLY A N 1
ATOM 607 C CA . GLY A 1 77 ? -5.102 -7.984 9.609 1 94.94 77 GLY A CA 1
ATOM 608 C C . GLY A 1 77 ? -3.928 -8.055 8.648 1 94.94 77 GLY A C 1
ATOM 609 O O . GLY A 1 77 ? -2.773 -7.922 9.062 1 94.94 77 GLY A O 1
ATOM 610 N N . VAL A 1 78 ? -4.23 -8.328 7.395 1 97.19 78 VAL A N 1
ATOM 611 C CA . VAL A 1 78 ? -3.215 -8.391 6.352 1 97.19 78 VAL A CA 1
ATOM 612 C C . VAL A 1 78 ? -3.445 -7.277 5.332 1 97.19 78 VAL A C 1
ATOM 614 O O . VAL A 1 78 ? -4.578 -7.043 4.906 1 97.19 78 VAL A O 1
ATOM 617 N N . VAL A 1 79 ? -2.443 -6.582 5.023 1 98.56 79 VAL A N 1
ATOM 618 C CA . VAL A 1 79 ? -2.459 -5.664 3.887 1 98.56 79 VAL A CA 1
ATOM 619 C C . VAL A 1 79 ? -1.593 -6.223 2.76 1 98.56 79 VAL A C 1
ATOM 621 O O . VAL A 1 79 ? -0.383 -6.398 2.926 1 98.56 79 VAL A O 1
ATOM 624 N N . ALA A 1 80 ? -2.232 -6.484 1.633 1 98.75 80 ALA A N 1
ATOM 625 C CA . ALA A 1 80 ? -1.527 -7.031 0.476 1 98.75 80 ALA A CA 1
ATOM 626 C C . ALA A 1 80 ? -1.235 -5.941 -0.552 1 98.75 80 ALA A C 1
ATOM 628 O O . ALA A 1 80 ? -2.127 -5.172 -0.921 1 98.75 80 ALA A O 1
ATOM 629 N N . LEU A 1 81 ? 0.012 -5.832 -0.99 1 98.88 81 LEU A N 1
ATOM 630 C CA . LEU A 1 81 ? 0.447 -4.977 -2.088 1 98.88 81 LEU A CA 1
ATOM 631 C C . LEU A 1 81 ? 0.654 -5.793 -3.361 1 98.88 81 LEU A C 1
ATOM 633 O O . LEU A 1 81 ? 1.502 -6.688 -3.4 1 98.88 81 LEU A O 1
ATOM 637 N N . VAL A 1 82 ? -0.148 -5.496 -4.406 1 98.94 82 VAL A N 1
ATOM 6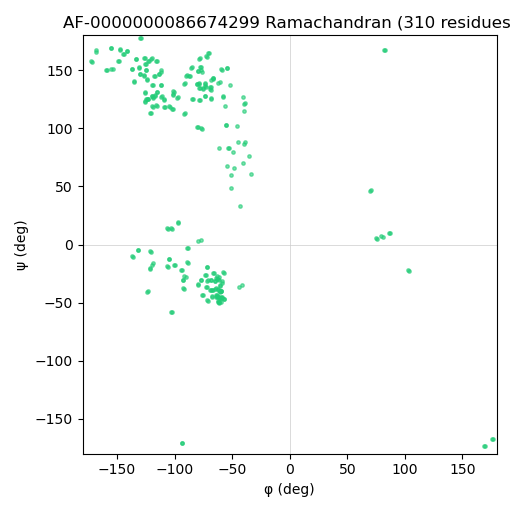38 C CA . VAL A 1 82 ? -0.104 -6.281 -5.637 1 98.94 82 VAL A CA 1
ATOM 639 C C . VAL A 1 82 ? 0.473 -5.434 -6.77 1 98.94 82 VAL A C 1
ATOM 641 O O . VAL A 1 82 ? 0.109 -4.266 -6.93 1 98.94 82 VAL A O 1
ATOM 644 N N . PHE A 1 83 ? 1.342 -6.066 -7.547 1 98.88 83 PHE A N 1
ATOM 645 C CA . PHE A 1 83 ? 2.051 -5.379 -8.625 1 98.88 83 PHE A CA 1
ATOM 646 C C . PHE A 1 83 ? 1.836 -6.09 -9.953 1 98.88 83 PHE A C 1
ATOM 648 O O . PHE A 1 83 ? 1.715 -7.316 -10 1 98.88 83 PHE A O 1
ATOM 655 N N . ARG A 1 84 ? 1.876 -5.293 -10.953 1 98.69 84 ARG A N 1
ATOM 656 C CA . ARG A 1 84 ? 2.283 -5.836 -12.242 1 98.69 84 ARG A CA 1
ATOM 657 C C . ARG A 1 84 ? 3.799 -5.984 -12.32 1 98.69 84 ARG A C 1
ATOM 659 O O . ARG A 1 84 ? 4.539 -5.098 -11.891 1 98.69 84 ARG A O 1
ATOM 666 N N . ALA A 1 85 ? 4.184 -7.082 -12.891 1 98.69 85 ALA A N 1
ATOM 667 C CA . ALA A 1 85 ? 5.617 -7.312 -13.07 1 98.69 85 ALA A CA 1
ATOM 668 C C . ALA A 1 85 ? 5.895 -8.062 -14.375 1 98.69 85 ALA A C 1
ATOM 670 O O . ALA A 1 85 ? 4.988 -8.664 -14.953 1 98.69 85 ALA A O 1
ATOM 671 N N . HIS A 1 86 ? 7.164 -7.988 -14.75 1 98.38 86 HIS A N 1
ATOM 672 C CA . HIS A 1 86 ? 7.617 -8.695 -15.945 1 98.38 86 HIS A CA 1
ATOM 673 C C . HIS A 1 86 ? 8.695 -9.727 -15.602 1 98.38 86 HIS A C 1
ATOM 675 O O . HIS A 1 86 ? 9.586 -9.453 -14.789 1 98.38 86 HIS A O 1
ATOM 681 N N . ALA A 1 87 ? 8.539 -10.883 -16.219 1 97.88 87 ALA A N 1
ATOM 682 C CA . ALA A 1 87 ? 9.633 -11.844 -16.125 1 97.88 87 ALA A CA 1
ATOM 683 C C . ALA A 1 87 ? 10.812 -11.414 -16.984 1 97.88 87 ALA A C 1
ATOM 685 O O . ALA A 1 87 ? 10.664 -11.172 -18.188 1 97.88 87 ALA A O 1
ATOM 686 N N . VAL A 1 88 ? 11.945 -11.367 -16.375 1 98 88 VAL A N 1
ATOM 687 C CA . VAL A 1 88 ? 13.109 -10.914 -17.125 1 98 88 VAL A CA 1
ATOM 688 C C . VAL A 1 88 ? 14.18 -12.008 -17.141 1 98 88 VAL A C 1
ATOM 690 O O . VAL A 1 88 ? 15.242 -11.852 -17.75 1 98 88 VAL A O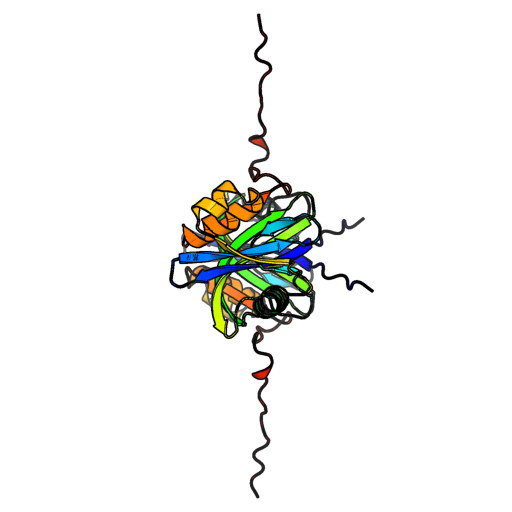 1
ATOM 693 N N . GLY A 1 89 ? 13.945 -13.062 -16.406 1 97.06 89 GLY A N 1
ATOM 694 C CA . GLY A 1 89 ? 14.844 -14.203 -16.375 1 97.06 89 GLY A CA 1
ATOM 695 C C . GLY A 1 89 ? 14.227 -15.414 -15.68 1 97.06 89 GLY A C 1
ATOM 696 O O . GLY A 1 89 ? 13.156 -15.32 -15.086 1 97.06 89 GLY A O 1
ATOM 697 N N . GLY A 1 90 ? 14.906 -16.484 -15.883 1 95.25 90 GLY A N 1
ATOM 698 C CA . GLY A 1 90 ? 14.414 -17.719 -15.305 1 95.25 90 GLY A CA 1
ATOM 699 C C . GLY A 1 90 ? 13.328 -18.391 -16.141 1 95.25 90 GLY A C 1
ATOM 700 O O . GLY A 1 90 ? 12.875 -17.812 -17.141 1 95.25 90 GLY A O 1
ATOM 701 N N . THR A 1 91 ? 13.078 -19.656 -15.75 1 93.69 91 THR A N 1
ATOM 702 C CA . THR A 1 91 ? 11.977 -20.422 -16.328 1 93.69 91 THR A CA 1
ATOM 703 C C . THR A 1 91 ? 11.023 -20.906 -15.242 1 93.69 91 THR A C 1
ATOM 705 O O . THR A 1 91 ? 11.445 -21.578 -14.297 1 93.69 91 THR A O 1
ATOM 708 N N . ALA A 1 92 ? 9.805 -20.547 -15.469 1 93.12 92 ALA A N 1
ATOM 709 C CA . ALA A 1 92 ? 8.82 -20.906 -14.453 1 93.12 92 ALA A CA 1
ATOM 710 C C . ALA A 1 92 ? 8.789 -22.422 -14.219 1 93.12 92 ALA A C 1
ATOM 712 O O . ALA A 1 92 ? 8.633 -23.188 -15.164 1 93.12 92 ALA A O 1
ATOM 713 N N . ALA A 1 93 ? 8.906 -22.797 -12.938 1 92.31 93 ALA A N 1
ATOM 714 C CA . ALA A 1 93 ? 8.898 -24.203 -12.562 1 92.31 93 ALA A CA 1
ATOM 715 C C . ALA A 1 93 ? 8.438 -24.391 -11.117 1 92.31 93 ALA A C 1
ATOM 717 O O . ALA A 1 93 ? 8.594 -23.484 -10.289 1 92.31 93 ALA A O 1
ATOM 718 N N . PRO A 1 94 ? 7.82 -25.562 -10.844 1 88.06 94 PRO A N 1
ATOM 719 C CA . PRO A 1 94 ? 7.465 -25.828 -9.445 1 88.06 94 PRO A CA 1
ATOM 720 C C . PRO A 1 94 ? 8.68 -25.812 -8.516 1 88.06 94 PRO A C 1
ATOM 722 O O . PRO A 1 94 ? 9.805 -26.062 -8.961 1 88.06 94 PRO A O 1
ATOM 725 N N . THR A 1 95 ? 8.383 -25.422 -7.305 1 85.62 95 THR A N 1
ATOM 726 C CA . THR A 1 95 ? 9.398 -25.422 -6.262 1 85.62 95 THR A CA 1
ATOM 727 C C . THR A 1 95 ? 8.906 -26.141 -5.016 1 85.62 95 THR A C 1
ATOM 729 O O . THR A 1 95 ? 7.84 -26.766 -5.035 1 85.62 95 THR A O 1
ATOM 732 N N . ASP A 1 96 ? 9.711 -26.281 -3.982 1 80.06 96 ASP A N 1
ATOM 733 C CA . ASP A 1 96 ? 9.32 -26.922 -2.729 1 80.06 96 ASP A CA 1
ATOM 734 C C . ASP A 1 96 ? 8.102 -26.219 -2.113 1 80.06 96 ASP A C 1
ATOM 736 O O . ASP A 1 96 ? 7.32 -26.844 -1.398 1 80.06 96 ASP A O 1
ATOM 740 N N . GLU A 1 97 ? 7.871 -24.922 -2.461 1 73.31 97 GLU A N 1
ATOM 741 C CA . GLU A 1 97 ? 6.785 -24.141 -1.884 1 73.31 97 GLU A CA 1
ATOM 742 C C . GLU A 1 97 ? 5.527 -24.219 -2.748 1 73.31 97 GLU A C 1
ATOM 744 O O . GLU A 1 97 ? 4.41 -24.141 -2.236 1 73.31 97 GLU A O 1
ATOM 749 N N . SER A 1 98 ? 5.777 -24.375 -3.998 1 74.88 98 SER A N 1
ATOM 750 C CA . SER A 1 98 ? 4.664 -24.391 -4.941 1 74.88 98 SER A CA 1
ATOM 751 C C . SER A 1 98 ? 4.586 -25.719 -5.68 1 74.88 98 SER A C 1
ATOM 753 O O . SER A 1 98 ? 5.512 -26.078 -6.414 1 74.88 98 SER A O 1
ATOM 755 N N . ALA A 1 99 ? 3.383 -26.234 -5.574 1 73.56 99 ALA A N 1
ATOM 756 C CA . ALA A 1 99 ? 3.215 -27.578 -6.129 1 73.56 99 ALA A CA 1
ATOM 757 C C . ALA A 1 99 ? 3.145 -27.531 -7.652 1 73.56 99 ALA A C 1
ATOM 759 O O . ALA A 1 99 ? 3.703 -28.391 -8.328 1 73.56 99 ALA A O 1
ATOM 760 N N . VAL A 1 100 ? 2.371 -26.547 -8.078 1 89.31 100 VAL A N 1
ATOM 761 C CA . VAL A 1 100 ? 2.168 -26.391 -9.516 1 89.31 100 VAL A CA 1
ATOM 762 C C . VAL A 1 100 ? 2.291 -24.922 -9.906 1 89.31 100 VAL A C 1
ATOM 764 O O . VAL A 1 100 ? 1.871 -24.031 -9.164 1 89.31 100 VAL A O 1
ATOM 767 N N . VAL A 1 101 ? 2.93 -24.734 -11.047 1 94.31 101 VAL A N 1
ATOM 768 C CA . VAL A 1 101 ? 2.967 -23.438 -11.711 1 94.31 101 VAL A CA 1
ATOM 769 C C . VAL A 1 101 ? 2.273 -23.531 -13.07 1 94.31 101 VAL A C 1
ATOM 771 O O . VAL A 1 101 ? 2.506 -24.484 -13.828 1 94.31 101 VAL A O 1
ATOM 774 N N . ASP A 1 102 ? 1.377 -22.656 -13.289 1 96.38 102 ASP A N 1
ATOM 775 C CA . ASP A 1 102 ? 0.626 -22.703 -14.539 1 96.38 102 ASP A CA 1
ATOM 776 C C . ASP A 1 102 ? 0.369 -21.297 -15.078 1 96.38 102 ASP A C 1
ATOM 778 O O . ASP A 1 102 ? 0.639 -20.312 -14.398 1 96.38 102 ASP A O 1
ATOM 782 N N . TRP A 1 103 ? -0.056 -21.219 -16.344 1 98 103 TRP A N 1
ATOM 783 C CA . TRP A 1 103 ? -0.471 -19.984 -17 1 98 103 TRP A CA 1
ATOM 784 C C . TRP A 1 103 ? -1.949 -20.047 -17.375 1 98 103 TRP A C 1
ATOM 786 O O . TRP A 1 103 ? -2.367 -20.891 -18.172 1 98 103 TRP A O 1
ATOM 796 N N . TRP A 1 104 ? -2.703 -19.094 -16.797 1 98.5 104 TRP A N 1
ATOM 797 C CA . TRP A 1 104 ? -4.148 -19.125 -17 1 98.5 104 TRP A CA 1
ATOM 798 C C . TRP A 1 104 ? -4.605 -17.938 -17.844 1 98.5 104 TRP A C 1
ATOM 800 O O . TRP A 1 104 ? -4.004 -16.859 -17.781 1 98.5 104 TRP A O 1
ATOM 810 N N . THR A 1 105 ? -5.684 -18.172 -18.594 1 98.44 105 THR A N 1
ATOM 811 C CA . THR A 1 105 ? -6.395 -17.031 -19.172 1 98.44 105 THR A CA 1
ATOM 812 C C . THR A 1 105 ? -7.133 -16.25 -18.094 1 98.44 105 THR A C 1
ATOM 814 O O . THR A 1 105 ? -7.352 -16.75 -16.984 1 98.44 105 THR A O 1
ATOM 817 N N . THR A 1 106 ? -7.52 -15.055 -18.469 1 97.62 106 THR A N 1
ATOM 818 C CA . THR A 1 106 ? -8.289 -14.258 -17.531 1 97.62 106 THR A CA 1
ATOM 819 C C . THR A 1 106 ? -9.633 -14.93 -17.219 1 97.62 106 THR A C 1
ATOM 821 O O . THR A 1 106 ? -10.141 -14.82 -16.109 1 97.62 106 THR A O 1
ATOM 824 N N . ASP A 1 107 ? -10.172 -15.68 -18.141 1 98.12 107 ASP A N 1
ATOM 825 C CA . ASP A 1 107 ? -11.406 -16.422 -17.922 1 98.12 107 ASP A CA 1
ATOM 826 C C . ASP A 1 107 ? -11.203 -17.531 -16.906 1 98.12 107 ASP A C 1
ATOM 828 O O . ASP A 1 107 ? -12.062 -17.766 -16.047 1 98.12 107 ASP A O 1
ATOM 832 N N . GLN A 1 108 ? -10.164 -18.234 -17.016 1 98.44 108 GLN A N 1
ATOM 833 C CA . GLN A 1 108 ? -9.844 -19.281 -16.062 1 98.44 108 GLN A CA 1
ATOM 834 C C . GLN A 1 108 ? -9.68 -18.703 -14.656 1 98.44 108 GLN A C 1
ATOM 836 O O . GLN A 1 108 ? -10.156 -19.297 -13.68 1 98.44 108 GLN A O 1
ATOM 841 N N . VAL A 1 109 ? -9.031 -17.562 -14.625 1 98.38 109 VAL A N 1
ATOM 842 C CA . VAL A 1 109 ? -8.844 -16.906 -13.336 1 98.38 109 VAL A CA 1
ATOM 843 C C . VAL A 1 109 ? -10.203 -16.594 -12.711 1 98.38 109 VAL A C 1
ATOM 845 O O . VAL A 1 109 ? -10.461 -16.938 -11.555 1 98.38 109 VAL A O 1
ATOM 848 N N . ALA A 1 110 ? -11.055 -16 -13.461 1 97.5 110 ALA A N 1
ATOM 849 C CA . ALA A 1 110 ? -12.375 -15.586 -12.984 1 97.5 110 ALA A CA 1
ATOM 850 C C . ALA A 1 110 ? -13.203 -16.797 -12.547 1 97.5 110 ALA A C 1
ATOM 852 O O . ALA A 1 110 ? -13.969 -16.703 -11.586 1 97.5 110 ALA A O 1
ATOM 853 N N . ALA A 1 111 ? -12.977 -17.922 -13.148 1 97.62 111 ALA A N 1
ATOM 854 C CA . ALA A 1 111 ? -13.836 -19.094 -12.945 1 97.62 111 ALA A CA 1
ATOM 855 C C . ALA A 1 111 ? -13.305 -19.969 -11.812 1 97.62 111 ALA A C 1
ATOM 857 O O . ALA A 1 111 ? -14.078 -20.609 -11.109 1 97.62 111 ALA A O 1
ATOM 858 N N . ARG A 1 112 ? -12 -19.922 -11.586 1 97 112 ARG A N 1
ATOM 859 C CA . ARG A 1 112 ? -11.445 -20.984 -10.773 1 97 112 ARG A CA 1
ATOM 860 C C . ARG A 1 112 ? -10.75 -20.438 -9.531 1 97 112 ARG A C 1
ATOM 862 O O . ARG A 1 112 ? -10.531 -21.156 -8.562 1 97 112 ARG A O 1
ATOM 869 N N . MET A 1 113 ? -10.398 -19.25 -9.562 1 97.25 113 MET A N 1
ATOM 870 C CA . MET A 1 113 ? -9.688 -18.656 -8.438 1 97.25 113 MET A CA 1
ATOM 871 C C . MET A 1 113 ? -10.664 -18.062 -7.434 1 97.25 113 MET A C 1
ATOM 873 O O . MET A 1 113 ? -11.742 -17.578 -7.812 1 97.25 113 MET A O 1
ATOM 877 N N . GLY A 1 114 ? -10.297 -18.141 -6.152 1 96.5 114 GLY A N 1
ATOM 878 C CA . GLY A 1 114 ? -11.117 -17.453 -5.16 1 96.5 114 GLY A CA 1
ATOM 879 C C . GLY A 1 114 ? -11.312 -15.984 -5.449 1 96.5 114 GLY A C 1
ATOM 880 O O . GLY A 1 114 ? -10.406 -15.32 -5.969 1 96.5 114 GLY A O 1
ATOM 881 N N . GLU A 1 115 ? -12.398 -15.406 -5.02 1 97 115 GLU A N 1
ATOM 882 C CA . GLU A 1 115 ? -12.828 -14.047 -5.355 1 97 115 GLU A CA 1
ATOM 883 C C . GLU A 1 115 ? -11.766 -13.023 -4.973 1 97 115 GLU A C 1
ATOM 885 O O . GLU A 1 115 ? -11.406 -12.164 -5.777 1 97 115 GLU A O 1
ATOM 890 N N . THR A 1 116 ? -11.25 -13.156 -3.77 1 96.69 116 THR A N 1
ATOM 891 C CA . THR A 1 116 ? -10.352 -12.133 -3.246 1 96.69 116 THR A CA 1
ATOM 892 C C . THR A 1 116 ? -9 -12.18 -3.957 1 96.69 116 THR A C 1
ATOM 894 O O . THR A 1 116 ? -8.281 -11.18 -4.004 1 96.69 116 THR A O 1
ATOM 897 N N . PHE A 1 117 ? -8.688 -13.297 -4.605 1 97.25 117 PHE A N 1
ATOM 898 C CA . PHE A 1 117 ? -7.461 -13.414 -5.387 1 97.25 117 PHE A CA 1
ATOM 899 C C . PHE A 1 117 ? -7.711 -13.039 -6.844 1 97.25 117 PHE A C 1
ATOM 901 O O . PHE A 1 117 ? -6.887 -12.367 -7.469 1 97.25 117 PHE A O 1
ATOM 908 N N . ALA A 1 118 ? -8.875 -13.438 -7.281 1 98.31 118 ALA A N 1
ATOM 909 C CA . ALA A 1 118 ? -9.219 -13.156 -8.672 1 98.31 118 ALA A CA 1
ATOM 910 C C . ALA A 1 118 ? -9.328 -11.656 -8.922 1 98.31 118 ALA A C 1
ATOM 912 O O . ALA A 1 118 ? -8.93 -11.164 -9.977 1 98.31 118 ALA A O 1
ATOM 913 N N . VAL A 1 119 ? -9.844 -10.945 -8.008 1 98.12 119 VAL A N 1
ATOM 914 C CA . VAL A 1 119 ? -10.055 -9.516 -8.188 1 98.12 119 VAL A CA 1
ATOM 915 C C . VAL A 1 119 ? -8.711 -8.805 -8.336 1 98.12 119 VAL A C 1
ATOM 917 O O . VAL A 1 119 ? -8.602 -7.80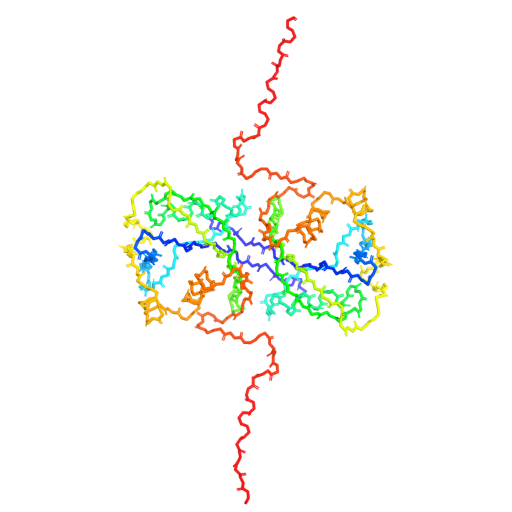1 -9.039 1 98.12 119 VAL A O 1
ATOM 920 N N . ARG A 1 120 ? -7.66 -9.336 -7.68 1 98.62 120 ARG A N 1
ATOM 921 C CA . ARG A 1 120 ? -6.324 -8.758 -7.793 1 98.62 120 ARG A CA 1
ATOM 922 C C . ARG A 1 120 ? -5.816 -8.828 -9.234 1 98.62 120 ARG A C 1
ATOM 924 O O . ARG A 1 120 ? -5.195 -7.887 -9.719 1 98.62 120 ARG A O 1
ATOM 931 N N . VAL A 1 121 ? -6.129 -9.906 -9.852 1 98.69 121 VAL A N 1
ATOM 932 C CA . VAL A 1 121 ? -5.719 -10.094 -11.234 1 98.69 121 VAL A CA 1
ATOM 933 C C . VAL A 1 121 ? -6.535 -9.18 -12.148 1 98.69 121 VAL A C 1
ATOM 935 O O . VAL A 1 121 ? -5.977 -8.484 -13 1 98.69 121 VAL A O 1
ATOM 938 N N . SER A 1 122 ? -7.848 -9.195 -11.945 1 98.25 122 SER A N 1
ATOM 939 C CA . SER A 1 122 ? -8.719 -8.367 -12.781 1 98.25 122 SER A CA 1
ATOM 940 C C . SER A 1 122 ? -8.359 -6.895 -12.664 1 98.25 122 SER A C 1
ATOM 942 O O . SER A 1 122 ? -8.273 -6.188 -13.672 1 98.25 122 SER A O 1
ATOM 944 N N . ASP A 1 123 ? -8.141 -6.406 -11.484 1 98.06 123 ASP A N 1
ATOM 945 C CA . ASP A 1 123 ? -7.766 -5.012 -11.273 1 98.06 123 ASP A CA 1
ATOM 946 C C . ASP A 1 123 ? -6.457 -4.688 -11.992 1 98.06 123 ASP A C 1
ATOM 948 O O . ASP A 1 123 ? -6.32 -3.617 -12.586 1 98.06 123 ASP A O 1
ATOM 952 N N . ALA A 1 124 ? -5.535 -5.609 -11.938 1 98.44 124 ALA A N 1
ATOM 953 C CA . ALA A 1 124 ? -4.207 -5.383 -12.508 1 98.44 124 ALA A CA 1
ATOM 954 C C . ALA A 1 124 ? -4.266 -5.293 -14.023 1 98.44 124 ALA A C 1
ATOM 956 O O . ALA A 1 124 ? -3.48 -4.566 -14.641 1 98.44 124 ALA A O 1
ATOM 957 N N . LEU A 1 125 ? -5.172 -5.98 -14.57 1 97.81 125 LEU A N 1
ATOM 958 C CA . LEU A 1 125 ? -5.16 -6.102 -16.031 1 97.81 125 LEU A CA 1
ATOM 959 C C . LEU A 1 125 ? -6.168 -5.148 -16.656 1 97.81 125 LEU A C 1
ATOM 961 O O . LEU A 1 125 ? -6.086 -4.852 -17.844 1 97.81 125 LEU A O 1
ATOM 965 N N . SER A 1 126 ? -7.133 -4.621 -15.898 1 95.19 126 SER A N 1
ATOM 966 C CA . SER A 1 126 ? -8.242 -3.9 -16.516 1 95.19 126 SER A CA 1
ATOM 967 C C . SER A 1 126 ? -8.109 -2.396 -16.297 1 95.19 126 SER A C 1
ATOM 969 O O . SER A 1 126 ? -8.797 -1.607 -16.953 1 95.19 126 SER A O 1
ATOM 971 N N . SER A 1 127 ? -7.324 -1.928 -15.344 1 89.06 127 SER A N 1
ATOM 972 C CA . SER A 1 127 ? -7.293 -0.508 -15.008 1 89.06 127 SER A CA 1
ATOM 973 C C . SER A 1 127 ? -5.863 -0.019 -14.797 1 89.06 127 SER A C 1
ATOM 975 O O . SER A 1 127 ? -5 -0.784 -14.367 1 89.06 127 SER A O 1
ATOM 977 N N . SER A 1 128 ? -5.684 1.229 -15.086 1 90.12 128 SER A N 1
ATOM 978 C CA . SER A 1 128 ? -4.422 1.883 -14.742 1 90.12 128 SER A CA 1
ATOM 979 C C . SER A 1 128 ? -4.469 2.463 -13.336 1 90.12 128 SER A C 1
ATOM 981 O O . SER A 1 128 ? -3.43 2.816 -12.766 1 90.12 128 SER A O 1
ATOM 983 N N . GLU A 1 129 ? -5.637 2.568 -12.828 1 93.31 129 GLU A N 1
ATOM 984 C CA . GLU A 1 129 ? -5.785 3.09 -11.477 1 93.31 129 GLU A CA 1
ATOM 985 C C . GLU A 1 129 ? -5.488 2.014 -10.438 1 93.31 129 GLU A C 1
ATOM 987 O O . GLU A 1 129 ? -5.738 0.829 -10.672 1 93.31 129 GLU A O 1
ATOM 992 N N . VAL A 1 130 ? -4.992 2.434 -9.32 1 97.81 130 VAL A N 1
ATOM 993 C CA . VAL A 1 130 ? -4.68 1.508 -8.234 1 97.81 130 VAL A CA 1
ATOM 994 C C . VAL A 1 130 ? -5.934 1.23 -7.41 1 97.81 130 VAL A C 1
ATOM 996 O O . VAL A 1 130 ? -6.57 2.158 -6.906 1 97.81 130 VAL A O 1
ATOM 999 N N . ALA A 1 131 ? -6.258 -0.055 -7.281 1 97.94 131 ALA A N 1
ATOM 1000 C CA . ALA A 1 131 ? -7.422 -0.45 -6.492 1 97.94 131 ALA A CA 1
ATOM 1001 C C . ALA A 1 131 ? -7.102 -0.459 -5.004 1 97.94 131 ALA A C 1
ATOM 1003 O O . ALA A 1 131 ? -6.008 -0.865 -4.598 1 97.94 131 ALA A O 1
ATOM 1004 N N . VAL A 1 132 ? -8.016 0.04 -4.203 1 98.38 132 VAL A N 1
ATOM 1005 C CA . VAL A 1 132 ? -7.977 -0.087 -2.752 1 98.38 132 VAL A CA 1
ATOM 1006 C C . VAL A 1 132 ? -9.234 -0.795 -2.26 1 98.38 132 VAL A C 1
ATOM 1008 O O . VAL A 1 132 ? -10.344 -0.257 -2.369 1 98.38 132 VAL A O 1
ATOM 1011 N N . ARG A 1 133 ? -9.031 -2.055 -1.709 1 97.81 133 ARG A N 1
ATOM 1012 C CA . ARG A 1 133 ? -10.195 -2.875 -1.384 1 97.81 133 ARG A CA 1
ATOM 1013 C C . ARG A 1 133 ? -10.062 -3.482 0.009 1 97.81 133 ARG A C 1
ATOM 1015 O O . ARG A 1 133 ? -8.953 -3.604 0.538 1 97.81 133 ARG A O 1
ATOM 1022 N N . ILE A 1 134 ? -11.188 -3.848 0.504 1 97.69 134 ILE A N 1
ATOM 1023 C CA . ILE A 1 134 ? -11.289 -4.566 1.77 1 97.69 134 ILE A CA 1
ATOM 1024 C C . ILE A 1 134 ? -12.039 -5.879 1.559 1 97.69 134 ILE A C 1
ATOM 1026 O O . ILE A 1 134 ? -12.938 -5.965 0.718 1 97.69 134 ILE A O 1
ATOM 1030 N N . HIS A 1 135 ? -11.578 -6.891 2.256 1 97.12 135 HIS A N 1
ATOM 1031 C CA . HIS A 1 135 ? -12.258 -8.18 2.172 1 97.12 135 HIS A CA 1
ATOM 1032 C C . HIS A 1 135 ? -12.172 -8.938 3.492 1 97.12 135 HIS A C 1
ATOM 1034 O O . HIS A 1 135 ? -11.406 -8.555 4.383 1 97.12 135 HIS A O 1
ATOM 1040 N N . ASP A 1 136 ? -12.945 -9.977 3.627 1 95.25 136 ASP A N 1
ATOM 1041 C CA . ASP A 1 136 ? -12.977 -10.75 4.867 1 95.25 136 ASP A CA 1
ATOM 1042 C C . ASP A 1 136 ? -12.258 -12.086 4.695 1 95.25 136 ASP A C 1
ATOM 1044 O O . ASP A 1 136 ? -12.445 -13 5.504 1 95.25 136 ASP A O 1
ATOM 1048 N N . GLY A 1 137 ? -11.508 -12.219 3.6 1 93.38 137 GLY A N 1
ATOM 1049 C CA . GLY A 1 137 ? -10.797 -13.453 3.303 1 93.38 137 GLY A CA 1
ATOM 1050 C C . GLY A 1 137 ? -11.469 -14.281 2.219 1 93.38 137 GLY A C 1
ATOM 1051 O O . GLY A 1 137 ? -10.812 -15.094 1.56 1 93.38 137 GLY A O 1
ATOM 1052 N N . GLU A 1 138 ? -12.75 -14.047 2.041 1 93.5 138 GLU A N 1
ATOM 1053 C CA . GLU A 1 138 ? -13.516 -14.82 1.063 1 93.5 138 GLU A CA 1
ATOM 1054 C C . GLU A 1 138 ? -14.188 -13.906 0.04 1 93.5 138 GLU A C 1
ATOM 1056 O O . GLU A 1 138 ? -14.164 -14.188 -1.159 1 93.5 138 GLU A O 1
ATOM 1061 N N . ARG A 1 139 ? -14.695 -12.789 0.603 1 95.31 139 ARG A N 1
ATOM 1062 C CA . ARG A 1 139 ? -15.469 -11.883 -0.238 1 95.31 139 ARG A CA 1
ATOM 1063 C C . ARG A 1 139 ? -14.977 -10.445 -0.083 1 95.31 139 ARG A C 1
ATOM 1065 O O . ARG A 1 139 ? -14.562 -10.039 1.005 1 95.31 139 ARG A O 1
ATOM 1072 N N . ILE A 1 140 ? -15.078 -9.773 -1.183 1 96.31 140 ILE A N 1
ATOM 1073 C CA . ILE A 1 140 ? -14.891 -8.328 -1.12 1 96.31 140 ILE A CA 1
ATOM 1074 C C . ILE A 1 140 ? -16.047 -7.684 -0.369 1 96.31 140 ILE A C 1
ATOM 1076 O O . ILE A 1 140 ? -17.219 -8.039 -0.594 1 96.31 140 ILE A O 1
ATOM 1080 N N . ILE A 1 141 ? -15.719 -6.816 0.525 1 94.38 141 ILE A N 1
ATOM 1081 C CA . ILE A 1 141 ? -16.797 -6.207 1.3 1 94.38 141 ILE A CA 1
ATOM 1082 C C . ILE A 1 141 ? -16.781 -4.695 1.089 1 94.38 141 ILE A C 1
ATOM 1084 O O . ILE A 1 141 ? -15.82 -4.141 0.549 1 94.38 141 ILE A O 1
ATOM 1088 N N . SER A 1 142 ? -17.891 -3.986 1.345 1 86.81 142 SER A N 1
ATOM 1089 C CA . SER A 1 142 ? -18.016 -2.543 1.175 1 86.81 142 SER A CA 1
ATOM 1090 C C . SER A 1 142 ? -17.359 -1.79 2.328 1 86.81 142 SER A C 1
ATOM 1092 O O . SER A 1 142 ? -17.312 -2.287 3.457 1 86.81 142 SER A O 1
ATOM 1094 N N . ASP A 1 143 ? -16.625 -0.787 1.962 1 78.38 143 ASP A N 1
ATOM 1095 C CA . ASP A 1 143 ? -16.031 0.071 2.975 1 78.38 143 ASP A CA 1
ATOM 1096 C C . ASP A 1 143 ? -17.094 0.702 3.871 1 78.38 143 ASP A C 1
ATOM 1098 O O . ASP A 1 143 ? -16.812 1.029 5.027 1 78.38 143 ASP A O 1
ATOM 1102 N N . ASN A 1 144 ? -18.312 0.986 3.213 1 59.28 144 ASN A N 1
ATOM 1103 C CA . ASN A 1 144 ? -19.391 1.689 3.904 1 59.28 144 ASN A CA 1
ATOM 1104 C C . ASN A 1 144 ? -20.141 0.768 4.867 1 59.28 144 ASN A C 1
ATOM 1106 O O . ASN A 1 144 ? -20.75 -0.213 4.441 1 59.28 144 ASN A O 1
ATOM 1110 N N . PRO A 1 145 ? -19.812 0.884 6.117 1 47.41 145 PRO A N 1
ATOM 1111 C CA . PRO A 1 145 ? -20.656 0.041 6.98 1 47.41 145 PRO A CA 1
ATOM 1112 C C . PRO A 1 145 ? -22.125 0.102 6.617 1 47.41 145 PRO A C 1
ATOM 1114 O O . PRO A 1 145 ? -22.891 -0.817 6.938 1 47.41 145 PRO A O 1
ATOM 1117 N N . ALA A 1 146 ? -22.703 1.239 6.203 1 41.78 146 ALA A N 1
ATOM 1118 C CA . ALA A 1 146 ? -24.156 1.341 6.066 1 41.78 146 ALA A CA 1
ATOM 1119 C C . ALA A 1 146 ? -24.688 0.345 5.035 1 41.78 146 ALA A C 1
ATOM 1121 O O . ALA A 1 146 ? -25.891 0.173 4.887 1 41.78 146 ALA A O 1
ATOM 1122 N N . SER A 1 147 ? -23.922 0.019 4.141 1 35.97 147 SER A N 1
ATOM 1123 C CA . SER A 1 147 ? -24.609 -0.65 3.047 1 35.97 147 SER A CA 1
ATOM 1124 C C . SER A 1 147 ? -24.938 -2.1 3.398 1 35.97 147 SER A C 1
ATOM 1126 O O . SER A 1 147 ? -25.203 -2.912 2.514 1 35.97 147 SER A O 1
ATOM 1128 N N . ALA A 1 148 ? -24.672 -2.525 4.559 1 37 148 ALA A N 1
ATOM 1129 C CA . ALA A 1 148 ? -25.297 -3.818 4.809 1 37 148 ALA A CA 1
ATOM 1130 C C . ALA A 1 148 ? -26.812 -3.74 4.602 1 37 148 ALA A C 1
ATOM 1132 O O . ALA A 1 148 ? -27.453 -2.777 5.027 1 37 148 ALA A O 1
ATOM 1133 N N . HIS A 1 149 ? -27.484 -4.496 3.66 1 34.19 149 HIS A N 1
ATOM 1134 C CA . HIS A 1 149 ? -28.844 -4.73 3.184 1 34.19 149 HIS A CA 1
ATOM 1135 C C . HIS A 1 149 ? -29.812 -4.898 4.348 1 34.19 149 HIS A C 1
ATOM 1137 O O . HIS A 1 149 ? -29.734 -5.883 5.082 1 34.19 149 HIS A O 1
ATOM 1143 N N . VAL A 1 150 ? -30.344 -3.91 4.816 1 30.17 150 VAL A N 1
ATOM 1144 C CA . VAL A 1 150 ? -31.625 -4.113 5.461 1 30.17 150 VAL A CA 1
ATOM 1145 C C . VAL A 1 150 ? -32.594 -4.82 4.5 1 30.17 150 VAL A C 1
ATOM 1147 O O . VAL A 1 150 ? -33.031 -4.227 3.521 1 30.17 150 VAL A O 1
ATOM 1150 N N . ALA A 1 151 ? -32.438 -6.047 4.094 1 32.41 151 ALA A N 1
ATOM 1151 C CA . ALA A 1 151 ? -33.531 -6.793 3.516 1 32.41 151 ALA A CA 1
ATOM 1152 C C . ALA A 1 151 ? -34.781 -6.727 4.418 1 32.41 151 ALA A C 1
ATOM 1154 O O . ALA A 1 151 ? -34.844 -7.402 5.445 1 32.41 151 ALA A O 1
ATOM 1155 N N . ARG A 1 152 ? -35.312 -5.48 4.688 1 30 152 ARG A N 1
ATOM 1156 C CA . ARG A 1 152 ? -36.594 -5.359 5.316 1 30 152 ARG A CA 1
ATOM 1157 C C . ARG A 1 152 ? -37.625 -6.305 4.668 1 30 152 ARG A C 1
ATOM 1159 O O . ARG A 1 152 ? -37.656 -6.426 3.441 1 30 152 ARG A O 1
ATOM 1166 N N . ASP A 1 153 ? -37.906 -7.422 5.34 1 32.16 153 ASP A N 1
ATOM 1167 C CA . ASP A 1 153 ? -39.062 -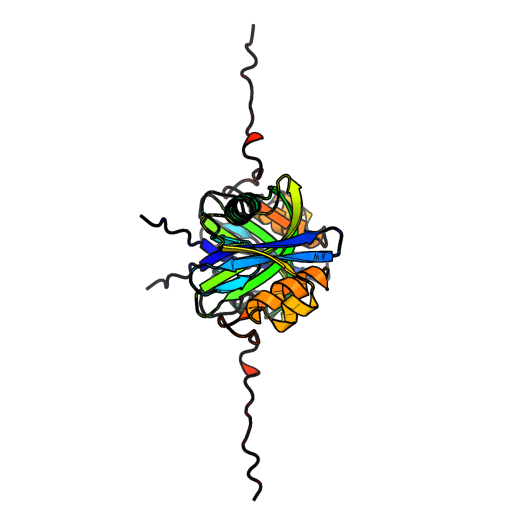8.289 5.188 1 32.16 153 ASP A CA 1
ATOM 1168 C C . ASP A 1 153 ? -40.312 -7.484 4.852 1 32.16 153 ASP A C 1
ATOM 1170 O O . ASP A 1 153 ? -40.75 -6.625 5.633 1 32.16 153 ASP A O 1
ATOM 1174 N N . GLY A 1 154 ? -40.531 -7.008 3.697 1 31.81 154 GLY A N 1
ATOM 1175 C CA . GLY A 1 154 ? -41.781 -6.512 3.146 1 31.81 154 GLY A CA 1
ATOM 1176 C C . GLY A 1 154 ? -42.969 -7.395 3.469 1 31.81 154 GLY A C 1
ATOM 1177 O O . GLY A 1 154 ? -43.625 -7.902 2.566 1 31.81 154 GLY A O 1
ATOM 1178 N N . HIS A 1 155 ? -43.031 -8.086 4.648 1 29.28 155 HIS A N 1
ATOM 1179 C CA . HIS A 1 155 ? -44.344 -8.625 4.855 1 29.28 155 HIS A CA 1
ATOM 1180 C C . HIS A 1 155 ? -45.406 -7.516 4.945 1 29.28 155 HIS A C 1
ATOM 1182 O O . HIS A 1 155 ? -45.344 -6.688 5.855 1 29.28 155 HIS A O 1
ATOM 1188 N N . ALA A 1 156 ? -45.938 -6.984 3.824 1 27.12 156 ALA A N 1
ATOM 1189 C CA . ALA A 1 156 ? -47.156 -6.242 3.619 1 27.12 156 ALA A CA 1
ATOM 1190 C C . ALA A 1 156 ? -48.312 -6.84 4.445 1 27.12 156 ALA A C 1
ATOM 1192 O O . ALA A 1 156 ? -48.531 -8.055 4.43 1 27.12 156 ALA A O 1
ATOM 1193 N N . VAL A 1 157 ? -49 -6.027 5.254 1 23.12 157 VAL A N 1
ATOM 1194 C CA . VAL A 1 157 ? -50.375 -6.125 5.699 1 23.12 157 VAL A CA 1
ATOM 1195 C C . VAL A 1 157 ? -51.312 -6.191 4.488 1 23.12 157 VAL A C 1
ATOM 1197 O O . VAL A 1 157 ? -51.062 -5.531 3.473 1 23.12 157 VAL A O 1
ATOM 1200 N N . MET B 1 1 ? 12.648 -19.438 15.023 1 39.16 1 MET B N 1
ATOM 1201 C CA . MET B 1 1 ? 11.797 -18.453 15.695 1 39.16 1 MET B CA 1
ATOM 1202 C C . MET B 1 1 ? 11.086 -17.578 14.68 1 39.16 1 MET B C 1
ATOM 1204 O O . MET B 1 1 ? 11.734 -16.906 13.867 1 39.16 1 MET B O 1
ATOM 1208 N N . THR B 1 2 ? 9.977 -17.953 14.289 1 54.12 2 THR B N 1
ATOM 1209 C CA . THR B 1 2 ? 9.312 -17.328 13.141 1 54.12 2 THR B CA 1
ATOM 1210 C C . THR B 1 2 ? 9.219 -15.812 13.328 1 54.12 2 THR B C 1
ATOM 1212 O O . THR B 1 2 ? 8.656 -15.344 14.32 1 54.12 2 THR B O 1
ATOM 1215 N N . GLN B 1 3 ? 10.336 -15.094 12.969 1 65.56 3 GLN B N 1
ATOM 1216 C CA . GLN B 1 3 ? 10.5 -13.656 13.133 1 65.56 3 GLN B CA 1
ATOM 1217 C C . GLN B 1 3 ? 9.211 -12.914 12.812 1 65.56 3 GLN B C 1
ATOM 1219 O O . GLN B 1 3 ? 8.492 -13.281 11.883 1 65.56 3 GLN B O 1
ATOM 1224 N N . ASP B 1 4 ? 8.789 -12.195 13.859 1 83.19 4 ASP B N 1
ATOM 1225 C CA . ASP B 1 4 ? 7.621 -11.328 13.711 1 83.19 4 ASP B CA 1
ATOM 1226 C C . ASP B 1 4 ? 7.816 -10.344 12.562 1 83.19 4 ASP B C 1
ATOM 1228 O O . ASP B 1 4 ? 8.609 -9.406 12.672 1 83.19 4 ASP B O 1
ATOM 1232 N N . ASN B 1 5 ? 7.176 -10.641 11.438 1 90.75 5 ASN B N 1
ATOM 1233 C CA . ASN B 1 5 ? 7.328 -9.828 10.234 1 90.75 5 ASN B CA 1
ATOM 1234 C C . ASN B 1 5 ? 6.188 -8.82 10.086 1 90.75 5 ASN B C 1
ATOM 1236 O O . ASN B 1 5 ? 6.035 -8.195 9.039 1 90.75 5 ASN B O 1
ATOM 1240 N N . ARG B 1 6 ? 5.594 -8.656 11.219 1 93.75 6 ARG B N 1
ATOM 1241 C CA . ARG B 1 6 ? 4.461 -7.742 11.141 1 93.75 6 ARG B CA 1
ATOM 1242 C C . ARG B 1 6 ? 4.93 -6.293 11.062 1 93.75 6 ARG B C 1
ATOM 1244 O O . ARG B 1 6 ? 5.996 -5.953 11.578 1 93.75 6 ARG B O 1
ATOM 1251 N N . HIS B 1 7 ? 4.148 -5.457 10.375 1 97.06 7 HIS B N 1
ATOM 1252 C CA . HIS B 1 7 ? 4.391 -4.035 10.18 1 97.06 7 HIS B CA 1
ATOM 1253 C C . HIS B 1 7 ? 3.283 -3.195 10.812 1 97.06 7 HIS B C 1
ATOM 1255 O O . HIS B 1 7 ? 2.143 -3.652 10.93 1 97.06 7 HIS B O 1
ATOM 1261 N N . SER B 1 8 ? 3.719 -2.066 11.32 1 96.81 8 SER B N 1
ATOM 1262 C CA . SER B 1 8 ? 2.699 -1.03 11.453 1 96.81 8 SER B CA 1
ATOM 1263 C C . SER B 1 8 ? 2.322 -0.45 10.094 1 96.81 8 SER B C 1
ATOM 1265 O O . SER B 1 8 ? 3.188 -0.234 9.242 1 96.81 8 SER B O 1
ATOM 1267 N N . VAL B 1 9 ? 1.067 -0.274 9.852 1 98.38 9 VAL B N 1
ATOM 1268 C CA . VAL B 1 9 ? 0.595 0.383 8.641 1 98.38 9 VAL B CA 1
ATOM 1269 C C . VAL B 1 9 ? -0.02 1.736 8.984 1 98.38 9 VAL B C 1
ATOM 1271 O O . VAL B 1 9 ? -0.836 1.836 9.906 1 98.38 9 VAL B O 1
ATOM 1274 N N . SER B 1 10 ? 0.452 2.768 8.305 1 98.31 10 SER B N 1
ATOM 1275 C CA . SER B 1 10 ? -0.108 4.102 8.508 1 98.31 10 SER B CA 1
ATOM 1276 C C . SER B 1 10 ? -0.771 4.621 7.238 1 98.31 10 SER B C 1
ATOM 1278 O O . SER B 1 10 ? -0.528 4.102 6.148 1 98.31 10 SER B O 1
ATOM 1280 N N . VAL B 1 11 ? -1.673 5.566 7.414 1 98.81 11 VAL B N 1
ATOM 1281 C CA . VAL B 1 11 ? -2.344 6.254 6.316 1 98.81 11 VAL B CA 1
ATOM 1282 C C . VAL B 1 11 ? -2.184 7.762 6.477 1 98.81 11 VAL B C 1
ATOM 1284 O O . VAL B 1 11 ? -2.129 8.273 7.598 1 98.81 11 VAL B O 1
ATOM 1287 N N . ALA B 1 12 ? -2.064 8.461 5.34 1 98.81 12 ALA B N 1
ATOM 1288 C CA . ALA B 1 12 ? -1.968 9.922 5.352 1 98.81 12 ALA B CA 1
ATOM 1289 C C . ALA B 1 12 ? -2.592 10.516 4.094 1 98.81 12 ALA B C 1
ATOM 1291 O O . ALA B 1 12 ? -2.75 9.828 3.082 1 98.81 12 ALA B O 1
ATOM 1292 N N . ALA B 1 13 ? -2.965 11.773 4.188 1 98.88 13 ALA B N 1
ATOM 1293 C CA . ALA B 1 13 ? -3.666 12.43 3.088 1 98.88 13 ALA B CA 1
ATOM 1294 C C . ALA B 1 13 ? -2.953 13.711 2.674 1 98.88 13 ALA B C 1
ATOM 1296 O O . ALA B 1 13 ? -2.592 14.531 3.523 1 98.88 13 ALA B O 1
ATOM 1297 N N . VAL B 1 14 ? -2.736 13.844 1.458 1 98.88 14 VAL B N 1
ATOM 1298 C CA . VAL B 1 14 ? -2.379 15.125 0.86 1 98.88 14 VAL B CA 1
ATOM 1299 C C . VAL B 1 14 ? -3.641 15.852 0.402 1 98.88 14 VAL B C 1
ATOM 1301 O O . VAL B 1 14 ? -4.328 15.398 -0.518 1 98.88 14 VAL B O 1
ATOM 1304 N N . ILE B 1 15 ? -3.932 16.922 1.026 1 98.75 15 ILE B N 1
ATOM 1305 C CA . ILE B 1 15 ? -5.125 17.719 0.764 1 98.75 15 ILE B CA 1
ATOM 1306 C C . ILE B 1 15 ? -4.723 19.125 0.338 1 98.75 15 ILE B C 1
ATOM 1308 O O . ILE B 1 15 ? -3.938 19.781 1.022 1 98.75 15 ILE B O 1
ATOM 1312 N N . THR B 1 16 ? -5.234 19.594 -0.777 1 98.38 16 THR B N 1
ATOM 1313 C CA . THR B 1 16 ? -4.949 20.938 -1.256 1 98.38 16 THR B CA 1
ATOM 1314 C C . THR B 1 16 ? -6.211 21.797 -1.229 1 98.38 16 THR B C 1
ATOM 1316 O O . THR B 1 16 ? -7.32 21.281 -1.391 1 98.38 16 THR B O 1
ATOM 1319 N N . ASN B 1 17 ? -6.031 23.031 -0.976 1 97.19 17 ASN B N 1
ATOM 1320 C CA . ASN B 1 17 ? -7.164 23.953 -1.045 1 97.19 17 ASN B CA 1
ATOM 1321 C C . ASN B 1 17 ? -7.27 24.609 -2.418 1 97.19 17 ASN B C 1
ATOM 1323 O O . ASN B 1 17 ? -6.57 24.219 -3.355 1 97.19 17 ASN B O 1
ATOM 1327 N N . GLU B 1 18 ? -8.141 25.609 -2.543 1 95.5 18 GLU B N 1
ATOM 1328 C CA . GLU B 1 18 ? -8.445 26.234 -3.824 1 95.5 18 GLU B CA 1
ATOM 1329 C C . GLU B 1 18 ? -7.234 26.984 -4.371 1 95.5 18 GLU B C 1
ATOM 1331 O O . GLU B 1 18 ? -7.086 27.141 -5.586 1 95.5 18 GLU B O 1
ATOM 1336 N N . ASP B 1 19 ? -6.324 27.406 -3.508 1 96.69 19 ASP B N 1
ATOM 1337 C CA . ASP B 1 19 ? -5.137 28.156 -3.906 1 96.69 19 ASP B CA 1
ATOM 1338 C C . ASP B 1 19 ? -3.982 27.219 -4.246 1 96.69 19 ASP B C 1
ATOM 1340 O O . ASP B 1 19 ? -2.871 27.672 -4.527 1 96.69 19 ASP B O 1
ATOM 1344 N N . GLY B 1 20 ? -4.195 25.906 -4.078 1 96.5 20 GLY B N 1
ATOM 1345 C CA . GLY B 1 20 ? -3.158 24.938 -4.383 1 96.5 20 GLY B CA 1
ATOM 1346 C C . GLY B 1 20 ? -2.213 24.688 -3.225 1 96.5 20 GLY B C 1
ATOM 1347 O O . GLY B 1 20 ? -1.173 24.047 -3.391 1 96.5 20 GLY B O 1
ATOM 1348 N N . ARG B 1 21 ? -2.502 25.172 -2.059 1 98.31 21 ARG B N 1
ATOM 1349 C CA . ARG B 1 21 ? -1.658 24.969 -0.886 1 98.31 21 ARG B CA 1
ATOM 1350 C C . ARG B 1 21 ? -1.997 23.656 -0.195 1 98.31 21 ARG B C 1
ATOM 1352 O O . ARG B 1 21 ? -3.143 23.203 -0.239 1 98.31 21 ARG B O 1
ATOM 1359 N N . VAL B 1 22 ? -1.059 23.078 0.45 1 98.69 22 VAL B N 1
ATOM 1360 C CA . VAL B 1 22 ? -1.155 21.75 1.036 1 98.69 22 VAL B CA 1
ATOM 1361 C C . VAL B 1 22 ? -1.425 21.859 2.535 1 98.69 22 VAL B C 1
ATOM 1363 O O . VAL B 1 22 ? -0.735 22.609 3.242 1 98.69 22 VAL B O 1
ATOM 1366 N N . LEU B 1 23 ? -2.426 21.109 3.062 1 98.5 23 LEU B N 1
ATOM 1367 C CA . LEU B 1 23 ? -2.715 21.047 4.488 1 98.5 23 LEU B CA 1
ATOM 1368 C C . LEU B 1 23 ? -1.593 20.328 5.242 1 98.5 23 LEU B C 1
ATOM 1370 O O . LEU B 1 23 ? -1.21 19.219 4.887 1 98.5 23 LEU B O 1
ATOM 1374 N N . VAL B 1 24 ? -1.074 21.047 6.25 1 98.25 24 VAL B N 1
ATOM 1375 C CA . VAL B 1 24 ? -0.024 20.453 7.078 1 98.25 24 VAL B CA 1
ATOM 1376 C C . VAL B 1 24 ? -0.373 20.641 8.555 1 98.25 24 VAL B C 1
ATOM 1378 O O . VAL B 1 24 ? -1.13 21.531 8.914 1 98.25 24 VAL B O 1
ATOM 1381 N N . ILE B 1 25 ? 0.142 19.719 9.336 1 97.12 25 ILE B N 1
ATOM 13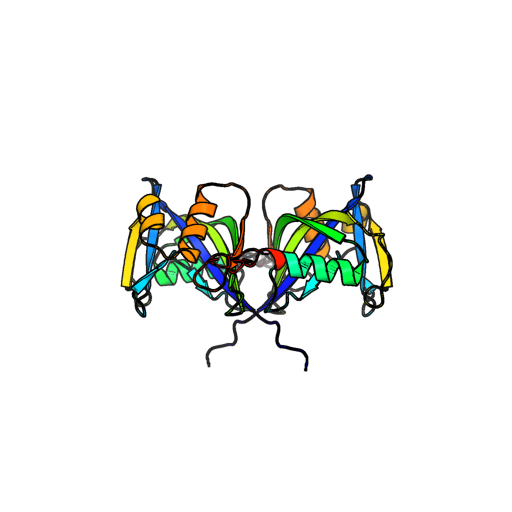82 C CA . ILE B 1 25 ? -0.033 19.781 10.781 1 97.12 25 ILE B CA 1
ATOM 1383 C C . ILE B 1 25 ? 1.329 19.719 11.469 1 97.12 25 ILE B C 1
ATOM 1385 O O . ILE B 1 25 ? 2.291 19.188 10.914 1 97.12 25 ILE B O 1
ATOM 1389 N N . GLN B 1 26 ? 1.365 20.234 12.602 1 94.88 26 GLN B N 1
ATOM 1390 C CA . GLN B 1 26 ? 2.57 20.172 13.422 1 94.88 26 GLN B CA 1
ATOM 1391 C C . GLN B 1 26 ? 2.371 19.234 14.609 1 94.88 26 GLN B C 1
ATOM 1393 O O . GLN B 1 26 ? 1.44 19.406 15.398 1 94.88 26 GLN B O 1
ATOM 1398 N N . ARG B 1 27 ? 3.217 18.328 14.711 1 86.94 27 ARG B N 1
ATOM 1399 C CA . ARG B 1 27 ? 3.148 17.422 15.859 1 86.94 27 ARG B CA 1
ATOM 1400 C C . ARG B 1 27 ? 3.486 18.156 17.156 1 86.94 27 ARG B C 1
ATOM 1402 O O . ARG B 1 27 ? 4.438 18.938 17.203 1 86.94 27 ARG B O 1
ATOM 1409 N N . ARG B 1 28 ? 2.805 17.828 18.172 1 82.75 28 ARG B N 1
ATOM 1410 C CA . ARG B 1 28 ? 2.996 18.484 19.453 1 82.75 28 ARG B CA 1
ATOM 1411 C C . ARG B 1 28 ? 4.254 17.984 20.156 1 82.75 28 ARG B C 1
ATOM 1413 O O . ARG B 1 28 ? 4.945 18.75 20.828 1 82.75 28 ARG B O 1
ATOM 1420 N N . ASP B 1 29 ? 4.57 16.797 19.922 1 80.75 29 ASP B N 1
ATOM 1421 C CA . ASP B 1 29 ? 5.625 16.156 20.703 1 80.75 29 ASP B CA 1
ATOM 1422 C C . ASP B 1 29 ? 7.008 16.578 20.203 1 80.75 29 ASP B C 1
ATOM 1424 O O . ASP B 1 29 ? 7.934 16.75 21 1 80.75 29 ASP B O 1
ATOM 1428 N N . ASN B 1 30 ? 7.234 16.797 18.906 1 83.81 30 ASN B N 1
ATOM 1429 C CA . ASN B 1 30 ? 8.578 17.062 18.406 1 83.81 30 ASN B CA 1
ATOM 1430 C C . ASN B 1 30 ? 8.602 18.266 17.484 1 83.81 30 ASN B C 1
ATOM 1432 O O . ASN B 1 30 ? 9.656 18.641 16.953 1 83.81 30 ASN B O 1
ATOM 1436 N N . GLY B 1 31 ? 7.457 18.797 17.203 1 88.19 31 GLY B N 1
ATOM 1437 C CA . GLY B 1 31 ? 7.367 20 16.406 1 88.19 31 GLY B CA 1
ATOM 1438 C C . GLY B 1 31 ? 7.512 19.75 14.922 1 88.19 31 GLY B C 1
ATOM 1439 O O . GLY B 1 31 ? 7.586 20.688 14.125 1 88.19 31 GLY B O 1
ATOM 1440 N N . GLU B 1 32 ? 7.539 18.484 14.562 1 91.62 32 GLU B N 1
ATOM 1441 C CA . GLU B 1 32 ? 7.703 18.125 13.156 1 91.62 32 GLU B CA 1
ATOM 1442 C C . GLU B 1 32 ? 6.426 18.391 12.367 1 91.62 32 GLU B C 1
ATOM 1444 O O . GLU B 1 32 ? 5.324 18.125 12.852 1 91.62 32 GLU B O 1
ATOM 1449 N N . TRP B 1 33 ? 6.715 18.953 11.156 1 95.94 33 TRP B N 1
ATOM 1450 C CA . TRP B 1 33 ? 5.598 19.172 10.25 1 95.94 33 TRP B CA 1
ATOM 1451 C C . TRP B 1 33 ? 5.387 17.969 9.336 1 95.94 33 TRP B C 1
ATOM 1453 O O . TRP B 1 33 ? 6.352 17.391 8.844 1 95.94 33 TRP B O 1
ATOM 1463 N N . GLN B 1 34 ? 4.145 17.656 9.156 1 97.12 34 GLN B N 1
ATOM 1464 C CA . GLN B 1 34 ? 3.781 16.531 8.297 1 97.12 34 GLN B CA 1
ATOM 1465 C C . GLN B 1 34 ? 2.367 16.703 7.75 1 97.12 34 GLN B C 1
ATOM 1467 O O . GLN B 1 34 ? 1.647 17.625 8.141 1 97.12 34 GLN B O 1
ATOM 1472 N N . ILE B 1 35 ? 2.031 15.875 6.816 1 98.19 35 ILE B N 1
ATOM 1473 C CA . ILE B 1 35 ? 0.641 15.805 6.383 1 98.19 35 ILE B CA 1
ATOM 1474 C C . ILE B 1 35 ? -0.176 15 7.395 1 98.19 35 ILE B C 1
ATOM 1476 O O . ILE B 1 35 ? 0.371 14.18 8.125 1 98.19 35 ILE B O 1
ATOM 1480 N N . PRO B 1 36 ? -1.478 15.328 7.449 1 98 36 PRO B N 1
ATOM 1481 C CA . PRO B 1 36 ? -2.289 14.617 8.445 1 98 36 PRO B CA 1
ATOM 1482 C C . PRO B 1 36 ? -2.432 13.133 8.133 1 98 36 PRO B C 1
ATOM 1484 O O . PRO B 1 36 ? -2.535 12.742 6.969 1 98 36 PRO B O 1
ATOM 1487 N N . GLY B 1 37 ? -2.445 12.312 9.109 1 97.31 37 GLY B N 1
ATOM 1488 C CA . GLY B 1 37 ? -2.545 10.867 9.047 1 97.31 37 GLY B CA 1
ATOM 1489 C C . GLY B 1 37 ? -2.275 10.188 10.383 1 97.31 37 GLY B C 1
ATOM 1490 O O . GLY B 1 37 ? -2.207 10.852 11.414 1 97.31 37 GLY B O 1
ATOM 1491 N N . GLY B 1 38 ? -2.217 8.875 10.336 1 96.75 38 GLY B N 1
ATOM 1492 C CA . GLY B 1 38 ? -1.979 8.109 11.555 1 96.75 38 GLY B CA 1
ATOM 1493 C C . GLY B 1 38 ? -2.039 6.609 11.336 1 96.75 38 GLY B C 1
ATOM 1494 O O . GLY B 1 38 ? -2.029 6.141 10.195 1 96.75 38 GLY B O 1
ATOM 1495 N N . ILE B 1 39 ? -2.088 5.918 12.391 1 97.38 39 ILE B N 1
ATOM 1496 C CA . ILE B 1 39 ? -2.012 4.461 12.375 1 97.38 39 ILE B CA 1
ATOM 1497 C C . ILE B 1 39 ? -3.342 3.883 11.898 1 97.38 39 ILE B C 1
ATOM 1499 O O . ILE B 1 39 ? -4.41 4.34 12.312 1 97.38 39 ILE B O 1
ATOM 1503 N N . LEU B 1 40 ? -3.25 2.916 10.977 1 97.81 40 LEU B N 1
ATOM 1504 C CA . LEU B 1 40 ? -4.414 2.145 10.547 1 97.81 40 LEU B CA 1
ATOM 1505 C C . LEU B 1 40 ? -4.77 1.082 11.586 1 97.81 40 LEU B C 1
ATOM 1507 O O . LEU B 1 40 ? -3.922 0.273 11.969 1 97.81 40 LEU B O 1
ATOM 1511 N N . GLU B 1 41 ? -5.992 1.136 12.031 1 96 41 GLU B N 1
ATOM 1512 C CA . GLU B 1 41 ? -6.438 0.119 12.984 1 96 41 GLU B CA 1
ATOM 1513 C C . GLU B 1 41 ? -6.773 -1.19 12.273 1 96 41 GLU B C 1
ATOM 1515 O O . GLU B 1 41 ? -7.082 -1.195 11.078 1 96 41 GLU B O 1
ATOM 1520 N N . ARG B 1 42 ? -6.781 -2.219 13.016 1 93.81 42 ARG B N 1
ATOM 1521 C CA . ARG B 1 42 ? -6.906 -3.557 12.445 1 93.81 42 ARG B CA 1
ATOM 1522 C C . ARG B 1 42 ? -8.312 -3.797 11.906 1 93.81 42 ARG B C 1
ATOM 1524 O O . ARG B 1 42 ? -8.5 -4.52 10.93 1 93.81 42 ARG B O 1
ATOM 1531 N N . ASP B 1 43 ? -9.312 -3.201 12.484 1 93.19 43 ASP B N 1
ATOM 1532 C CA . ASP B 1 43 ? -10.695 -3.576 12.211 1 93.19 43 ASP B CA 1
ATOM 1533 C C . ASP B 1 43 ? -11.359 -2.57 11.273 1 93.19 43 ASP B C 1
ATOM 1535 O O . ASP B 1 43 ? -12.586 -2.582 11.109 1 93.19 43 ASP B O 1
ATOM 1539 N N . GLU B 1 44 ? -10.641 -1.706 10.641 1 95.62 44 GLU B N 1
ATOM 1540 C CA . GLU B 1 44 ? -11.211 -0.708 9.742 1 95.62 44 GLU B CA 1
ATOM 1541 C C . GLU B 1 44 ? -10.617 -0.824 8.344 1 95.62 44 GLU B C 1
ATOM 1543 O O . GLU B 1 44 ? -9.539 -1.399 8.164 1 95.62 44 GLU B O 1
ATOM 1548 N N . SER B 1 45 ? -11.383 -0.299 7.395 1 97.19 45 SER B N 1
ATOM 1549 C CA . SER B 1 45 ? -10.852 -0.203 6.039 1 97.19 45 SER B CA 1
ATOM 1550 C C . SER B 1 45 ? -9.781 0.88 5.945 1 97.19 45 SER B C 1
ATOM 1552 O O . SER B 1 45 ? -9.688 1.746 6.816 1 97.19 45 SER B O 1
ATOM 1554 N N . ILE B 1 46 ? -9.023 0.793 4.93 1 98.31 46 ILE B N 1
ATOM 1555 C CA . ILE B 1 46 ? -7.969 1.768 4.695 1 98.31 46 ILE B CA 1
ATOM 1556 C C . ILE B 1 46 ? -8.57 3.166 4.582 1 98.31 46 ILE B C 1
ATOM 1558 O O . ILE B 1 46 ? -8.102 4.105 5.234 1 98.31 46 ILE B O 1
ATOM 1562 N N . HIS B 1 47 ? -9.633 3.281 3.83 1 98.44 47 HIS B N 1
ATOM 1563 C CA . HIS B 1 47 ? -10.266 4.582 3.635 1 98.44 47 HIS B CA 1
ATOM 1564 C C . HIS B 1 47 ? -10.922 5.074 4.922 1 98.44 47 HIS B C 1
ATOM 1566 O O . HIS B 1 47 ? -10.859 6.266 5.238 1 98.44 47 HIS B O 1
ATOM 1572 N N . ALA B 1 48 ? -11.539 4.176 5.66 1 97.81 48 ALA B N 1
ATOM 1573 C CA . ALA B 1 48 ? -12.156 4.574 6.926 1 97.81 48 ALA B CA 1
ATOM 1574 C C . ALA B 1 48 ? -11.102 5.082 7.906 1 97.81 48 ALA B C 1
ATOM 1576 O O . ALA B 1 48 ? -11.32 6.078 8.602 1 97.81 48 ALA B O 1
ATOM 1577 N N . GLY B 1 49 ? -9.984 4.375 8 1 97.94 49 GLY B N 1
ATOM 1578 C CA . GLY B 1 49 ? -8.891 4.828 8.844 1 97.94 49 GLY B CA 1
ATOM 1579 C C . GLY B 1 49 ? -8.359 6.191 8.445 1 97.94 49 GLY B C 1
ATOM 1580 O O . GLY B 1 49 ? -8.094 7.031 9.305 1 97.94 49 GLY B O 1
ATOM 1581 N N . LEU B 1 50 ? -8.258 6.414 7.141 1 98.56 50 LEU B N 1
ATOM 1582 C CA . LEU B 1 50 ? -7.785 7.699 6.633 1 98.56 50 LEU B CA 1
ATOM 1583 C C . LEU B 1 50 ? -8.734 8.82 7.047 1 98.56 50 LEU B C 1
ATOM 1585 O O . LEU B 1 50 ? -8.289 9.844 7.574 1 98.56 50 LEU B O 1
ATOM 1589 N N . LYS B 1 51 ? -9.969 8.609 6.828 1 98.56 51 LYS B N 1
ATOM 1590 C CA . LYS B 1 51 ? -10.977 9.609 7.168 1 98.56 51 LYS B CA 1
ATOM 1591 C C . LYS B 1 51 ? -10.984 9.898 8.664 1 98.56 51 LYS B C 1
ATOM 1593 O O . LYS B 1 51 ? -11.039 11.055 9.078 1 98.56 51 LYS B O 1
ATOM 1598 N N . ARG B 1 52 ? -10.938 8.836 9.453 1 97.75 52 ARG B N 1
ATOM 1599 C CA . ARG B 1 52 ? -10.945 8.992 10.906 1 97.75 52 ARG B CA 1
ATOM 1600 C C . ARG B 1 52 ? -9.734 9.789 11.383 1 97.75 52 ARG B C 1
ATOM 1602 O O . ARG B 1 52 ? -9.875 10.773 12.117 1 97.75 52 ARG B O 1
ATOM 1609 N N . GLU B 1 53 ? -8.531 9.43 10.938 1 97.44 53 GLU B N 1
ATOM 1610 C CA . GLU B 1 53 ? -7.301 10.07 11.383 1 97.44 53 GLU B CA 1
ATOM 1611 C C . GLU B 1 53 ? -7.273 11.547 10.969 1 97.44 53 GLU B C 1
ATOM 1613 O O . GLU B 1 53 ? -6.867 12.406 11.758 1 97.44 53 GLU B O 1
ATOM 1618 N N . VAL B 1 54 ? -7.672 11.883 9.75 1 97.81 54 VAL B N 1
ATOM 1619 C CA . VAL B 1 54 ? -7.648 13.266 9.281 1 97.81 54 VAL B CA 1
ATOM 1620 C C . VAL B 1 54 ? -8.664 14.094 10.07 1 97.81 54 VAL B C 1
ATOM 1622 O O . VAL B 1 54 ? -8.375 15.227 10.469 1 97.81 54 VAL B O 1
ATOM 1625 N N . ASN B 1 55 ? -9.805 13.492 10.336 1 97.5 55 ASN B N 1
ATOM 1626 C CA . ASN B 1 55 ? -10.805 14.195 11.133 1 97.5 55 ASN B CA 1
ATOM 1627 C C . ASN B 1 55 ? -10.305 14.477 12.547 1 97.5 55 ASN B C 1
ATOM 1629 O O . ASN B 1 55 ? -10.445 15.594 13.055 1 97.5 55 ASN B O 1
ATOM 1633 N N . GLU B 1 56 ? -9.719 13.492 13.133 1 96.25 56 GLU B N 1
ATOM 1634 C CA . GLU B 1 56 ? -9.211 13.609 14.492 1 96.25 56 GLU B CA 1
ATOM 1635 C C . GLU B 1 56 ? -8.148 14.695 14.594 1 96.25 56 GLU B C 1
ATOM 1637 O O . GLU B 1 56 ? -8.086 15.422 15.594 1 96.25 56 GLU B O 1
ATOM 1642 N N . GLU B 1 57 ? -7.367 14.82 13.547 1 96.06 57 GLU B N 1
ATOM 1643 C CA . GLU B 1 57 ? -6.211 15.711 13.633 1 96.06 57 GLU B CA 1
ATOM 1644 C C . GLU B 1 57 ? -6.543 17.109 13.109 1 96.06 57 GLU B C 1
ATOM 1646 O O . GLU B 1 57 ? -5.863 18.078 13.445 1 96.06 57 GLU B O 1
ATOM 1651 N N . THR B 1 58 ? -7.617 17.312 12.219 1 96.81 58 THR B N 1
ATOM 1652 C CA . THR B 1 58 ? -7.781 18.578 11.516 1 96.81 58 THR B CA 1
ATOM 1653 C C . THR B 1 58 ? -9.242 19.031 11.531 1 96.81 58 THR B C 1
ATOM 1655 O O . THR B 1 58 ? -9.57 20.125 11.086 1 96.81 58 THR B O 1
ATOM 1658 N N . CYS B 1 59 ? -10.164 18.203 11.938 1 96.44 59 CYS B N 1
ATOM 1659 C CA . CYS B 1 59 ? -11.594 18.469 11.977 1 96.44 59 CYS B CA 1
ATOM 1660 C C . CYS B 1 59 ? -12.203 18.391 10.586 1 96.44 59 CYS B C 1
ATOM 1662 O O . CYS B 1 59 ? -13.406 18.625 10.414 1 96.44 59 CYS B O 1
ATOM 1664 N N . LEU B 1 60 ? -11.484 18.031 9.641 1 97.62 60 LEU B N 1
ATOM 1665 C CA . LEU B 1 60 ? -12 17.984 8.273 1 97.62 60 LEU B CA 1
ATOM 1666 C C . LEU B 1 60 ? -12.664 16.641 7.992 1 97.62 60 LEU B C 1
ATOM 1668 O O . LEU B 1 60 ? -12.25 15.617 8.516 1 97.62 60 LEU B O 1
ATOM 1672 N N . VAL B 1 61 ? -13.688 16.734 7.215 1 98.25 61 VAL B N 1
ATOM 1673 C CA . VAL B 1 61 ? -14.266 15.555 6.562 1 98.25 61 VAL B CA 1
ATOM 1674 C C . VAL B 1 61 ? -13.727 15.438 5.141 1 98.25 61 VAL B C 1
ATOM 1676 O O . VAL B 1 61 ? -13.812 16.375 4.355 1 98.25 61 VAL B O 1
ATOM 1679 N N . ILE B 1 62 ? -13.188 14.25 4.852 1 98.62 62 ILE B N 1
ATOM 1680 C CA . ILE B 1 62 ? -12.523 14.156 3.555 1 98.62 62 ILE B CA 1
ATOM 1681 C C . ILE B 1 62 ? -13.094 12.977 2.771 1 98.62 62 ILE B C 1
ATOM 1683 O O . ILE B 1 62 ? -13.766 12.109 3.34 1 98.62 62 ILE B O 1
ATOM 1687 N N . GLU B 1 63 ? -12.883 13.031 1.491 1 98.56 63 GLU B N 1
ATOM 1688 C CA . GLU B 1 63 ? -13.078 11.898 0.591 1 98.56 63 GLU B CA 1
ATOM 1689 C C . GLU B 1 63 ? -11.773 11.516 -0.109 1 98.56 63 GLU B C 1
ATOM 1691 O O . GLU B 1 63 ? -11.18 12.328 -0.815 1 98.56 63 GLU B O 1
ATOM 1696 N N . PRO B 1 64 ? -11.352 10.273 0.131 1 98.31 64 PRO B N 1
ATOM 1697 C CA . PRO B 1 64 ? -10.156 9.836 -0.59 1 98.31 64 PRO B CA 1
ATOM 1698 C C . PRO B 1 64 ? -10.352 9.828 -2.105 1 98.31 64 PRO B C 1
ATOM 1700 O O . PRO B 1 64 ? -11.422 9.453 -2.592 1 98.31 64 PRO B O 1
ATOM 1703 N N . HIS B 1 65 ? -9.312 10.281 -2.809 1 97.38 65 HIS B N 1
ATOM 1704 C CA . HIS B 1 65 ? -9.367 10.312 -4.266 1 97.38 65 HIS B CA 1
ATOM 1705 C C . HIS B 1 65 ? -8.57 9.156 -4.867 1 97.38 65 HIS B C 1
ATOM 1707 O O . HIS B 1 65 ? -9.117 8.352 -5.625 1 97.38 65 HIS B O 1
ATOM 1713 N N . ARG B 1 66 ? -7.312 9.078 -4.551 1 97.62 66 ARG B N 1
ATOM 1714 C CA . ARG B 1 66 ? -6.469 8.016 -5.094 1 97.62 66 ARG B CA 1
ATOM 1715 C C . ARG B 1 66 ? -5.227 7.812 -4.23 1 97.62 66 ARG B C 1
ATOM 1717 O O . ARG B 1 66 ? -4.727 8.758 -3.617 1 97.62 66 ARG B O 1
ATOM 1724 N N . LEU B 1 67 ? -4.734 6.57 -4.219 1 98.56 67 LEU B N 1
ATOM 1725 C CA . LEU B 1 67 ? -3.432 6.281 -3.629 1 98.56 67 LEU B CA 1
ATOM 1726 C C . LEU B 1 67 ? -2.312 6.891 -4.465 1 98.56 67 LEU B C 1
ATOM 1728 O O . LEU B 1 67 ? -2.324 6.789 -5.695 1 98.56 67 LEU B O 1
ATOM 1732 N N . THR B 1 68 ? -1.345 7.527 -3.787 1 98.5 68 THR B N 1
ATOM 1733 C CA . THR B 1 68 ? -0.298 8.203 -4.543 1 98.5 68 THR B CA 1
ATOM 1734 C C . THR B 1 68 ? 1.07 7.609 -4.227 1 98.5 68 THR B C 1
ATOM 1736 O O . THR B 1 68 ? 2.041 7.848 -4.949 1 98.5 68 THR B O 1
ATOM 1739 N N . GLY B 1 69 ? 1.105 6.852 -3.119 1 98.56 69 GLY B N 1
ATOM 1740 C CA . GLY B 1 69 ? 2.393 6.254 -2.805 1 98.56 69 GLY B CA 1
ATOM 1741 C C . GLY B 1 69 ? 2.33 5.277 -1.645 1 98.56 69 GLY B C 1
ATOM 1742 O O . GLY B 1 69 ? 1.396 5.32 -0.842 1 98.56 69 GLY B O 1
ATOM 1743 N N . VAL B 1 70 ? 3.277 4.41 -1.609 1 98.88 70 VAL B N 1
ATOM 1744 C CA . VAL B 1 70 ? 3.572 3.488 -0.519 1 98.88 70 VAL B CA 1
ATOM 1745 C C . VAL B 1 70 ? 5.023 3.658 -0.075 1 98.88 70 VAL B C 1
ATOM 1747 O O . VAL B 1 70 ? 5.941 3.6 -0.896 1 98.88 70 VAL B O 1
ATOM 1750 N N . TYR B 1 71 ? 5.211 3.92 1.239 1 98.56 71 TYR B N 1
ATOM 1751 C CA . TYR B 1 71 ? 6.531 4.227 1.779 1 98.56 71 TYR B CA 1
ATOM 1752 C C . TYR B 1 71 ? 6.875 3.297 2.938 1 98.56 71 TYR B C 1
ATOM 1754 O O . TYR B 1 71 ? 6.137 3.225 3.924 1 98.56 71 TYR B O 1
ATOM 1762 N N . LYS B 1 72 ? 7.961 2.637 2.771 1 98.44 72 LYS B N 1
ATOM 1763 C CA . LYS B 1 72 ? 8.375 1.737 3.844 1 98.44 72 LYS B CA 1
ATOM 1764 C C . LYS B 1 72 ? 9.531 2.334 4.648 1 98.44 72 LYS B C 1
ATOM 1766 O O . LYS B 1 72 ? 10.578 2.65 4.09 1 98.44 72 LYS B O 1
ATOM 1771 N N . ASN B 1 73 ? 9.305 2.574 5.938 1 97.62 73 ASN B N 1
ATOM 1772 C CA . ASN B 1 73 ? 10.367 2.809 6.91 1 97.62 73 ASN B CA 1
ATOM 1773 C C . ASN B 1 73 ? 11.016 1.502 7.363 1 97.62 73 ASN B C 1
ATOM 1775 O O . ASN B 1 73 ? 10.453 0.778 8.188 1 97.62 73 ASN B O 1
ATOM 1779 N N . VAL B 1 74 ? 12.109 1.223 6.832 1 94.81 74 VAL B N 1
ATOM 1780 C CA . VAL B 1 74 ? 12.711 -0.091 7.035 1 94.81 74 VAL B CA 1
ATOM 1781 C C . VAL B 1 74 ? 13.25 -0.196 8.461 1 94.81 74 VAL B C 1
ATOM 1783 O O . VAL B 1 74 ? 13.352 -1.294 9.008 1 94.81 74 VAL B O 1
ATOM 1786 N N . ARG B 1 75 ? 13.594 0.9 9.062 1 93.94 75 ARG B N 1
ATOM 1787 C CA . ARG B 1 75 ? 14.117 0.902 10.43 1 93.94 75 ARG B CA 1
ATOM 1788 C C . ARG B 1 75 ? 13.016 0.595 11.438 1 93.94 75 ARG B C 1
ATOM 1790 O O . ARG B 1 75 ? 13.219 -0.182 12.375 1 93.94 75 ARG B O 1
ATOM 1797 N N . LEU B 1 76 ? 11.859 1.07 11.188 1 94.38 76 LEU B N 1
ATOM 1798 C CA . LEU B 1 76 ? 10.805 0.964 12.188 1 94.38 76 LEU B CA 1
ATOM 1799 C C . LEU B 1 76 ? 9.797 -0.114 11.797 1 94.38 76 LEU B C 1
ATOM 1801 O O . LEU B 1 76 ? 8.945 -0.5 12.602 1 94.38 76 LEU B O 1
ATOM 1805 N N . GLY B 1 77 ? 9.859 -0.58 10.57 1 95.06 77 GLY B N 1
ATOM 1806 C CA . GLY B 1 77 ? 8.875 -1.543 10.102 1 95.06 77 GLY B CA 1
ATOM 1807 C C . GLY B 1 77 ? 7.496 -0.944 9.922 1 95.06 77 GLY B C 1
ATOM 1808 O O . GLY B 1 77 ? 6.504 -1.499 10.398 1 95.06 77 GLY B O 1
ATOM 1809 N N . VAL B 1 78 ? 7.457 0.205 9.281 1 97.25 78 VAL B N 1
ATOM 1810 C CA . VAL B 1 78 ? 6.203 0.894 9 1 97.25 78 VAL B CA 1
ATOM 1811 C C . VAL B 1 78 ? 5.977 0.961 7.488 1 97.25 78 VAL B C 1
ATOM 1813 O O . VAL B 1 78 ? 6.895 1.275 6.73 1 97.25 78 VAL B O 1
ATOM 1816 N N . VAL B 1 79 ? 4.84 0.608 7.078 1 98.62 79 VAL B N 1
ATOM 1817 C CA . VAL B 1 79 ? 4.402 0.865 5.711 1 98.62 79 VAL B CA 1
ATOM 1818 C C . VAL B 1 79 ? 3.328 1.951 5.707 1 98.62 79 VAL B C 1
ATOM 1820 O O . VAL B 1 79 ? 2.256 1.775 6.293 1 98.62 79 VAL B O 1
ATOM 1823 N N . ALA B 1 80 ? 3.635 3.057 5.043 1 98.75 80 ALA B N 1
ATOM 1824 C CA . ALA B 1 80 ? 2.703 4.18 4.965 1 98.75 80 ALA B CA 1
ATOM 1825 C C . ALA B 1 80 ? 1.979 4.199 3.623 1 98.75 80 ALA B C 1
ATOM 1827 O O . ALA B 1 80 ? 2.609 4.094 2.568 1 98.75 80 ALA B O 1
ATOM 1828 N N . LEU B 1 81 ? 0.659 4.293 3.646 1 98.88 81 LEU B N 1
ATOM 1829 C CA . LEU B 1 81 ? -0.188 4.5 2.477 1 98.88 81 LEU B CA 1
ATOM 1830 C C . LEU B 1 81 ? -0.645 5.953 2.387 1 98.88 81 LEU B C 1
ATOM 1832 O O . LEU B 1 81 ? -1.333 6.449 3.281 1 98.88 81 LEU B O 1
ATOM 1836 N N . VAL B 1 82 ? -0.23 6.656 1.306 1 98.94 82 VAL B N 1
ATOM 1837 C CA . VAL B 1 82 ? -0.522 8.078 1.174 1 98.94 82 VAL B CA 1
ATOM 1838 C C . VAL B 1 82 ? -1.512 8.297 0.032 1 98.94 82 VAL B C 1
ATOM 1840 O O . VAL B 1 82 ? -1.37 7.711 -1.043 1 98.94 82 VAL B O 1
ATOM 1843 N N . PHE B 1 83 ? -2.471 9.164 0.296 1 98.88 83 PHE B N 1
ATOM 1844 C CA . PHE B 1 83 ? -3.545 9.422 -0.655 1 98.88 83 PHE B CA 1
ATOM 1845 C C . PHE B 1 83 ? -3.627 10.914 -0.981 1 98.88 83 PHE B C 1
ATOM 1847 O O . PHE B 1 83 ? -3.359 11.758 -0.124 1 98.88 83 PHE B O 1
ATOM 1854 N N . ARG B 1 84 ? -4.066 11.148 -2.16 1 98.69 84 ARG B N 1
ATOM 1855 C CA . ARG B 1 84 ? -4.754 12.406 -2.406 1 98.69 84 ARG B CA 1
ATOM 1856 C C . ARG B 1 84 ? -6.191 12.359 -1.906 1 98.69 84 ARG B C 1
ATOM 1858 O O . ARG B 1 84 ? -6.887 11.359 -2.105 1 98.69 84 ARG B O 1
ATOM 1865 N N . ALA B 1 85 ? -6.574 13.43 -1.307 1 98.69 85 ALA B N 1
ATOM 1866 C CA . ALA B 1 85 ? -7.949 13.523 -0.825 1 98.69 85 ALA B CA 1
ATOM 1867 C C . ALA B 1 85 ? -8.492 14.945 -0.964 1 98.69 85 ALA B C 1
ATOM 1869 O O . ALA B 1 85 ? -7.719 15.891 -1.121 1 98.69 85 ALA B O 1
ATOM 1870 N N . HIS B 1 86 ? -9.812 15.016 -0.873 1 98.38 86 HIS B N 1
ATOM 1871 C CA . HIS B 1 86 ? -10.492 16.312 -0.924 1 98.38 86 HIS B CA 1
ATOM 1872 C C . HIS B 1 86 ? -11.273 16.578 0.36 1 98.38 86 HIS B C 1
ATOM 1874 O O . HIS B 1 86 ? -11.914 15.664 0.896 1 98.38 86 HIS B O 1
ATOM 1880 N N . ALA B 1 87 ? -11.148 17.812 0.806 1 97.88 87 ALA B N 1
ATOM 1881 C CA . ALA B 1 87 ? -12.031 18.219 1.899 1 97.88 87 ALA B CA 1
ATOM 1882 C C . ALA B 1 87 ? -13.461 18.422 1.408 1 97.88 87 ALA B C 1
ATOM 1884 O O . ALA B 1 87 ? -13.695 19.172 0.467 1 97.88 87 ALA B O 1
ATOM 1885 N N . VAL B 1 88 ? -14.359 17.781 2.074 1 98 88 VAL B N 1
ATOM 1886 C CA . VAL B 1 88 ? -15.742 17.891 1.622 1 98 88 VAL B CA 1
ATOM 1887 C C . VAL B 1 88 ? -16.609 18.453 2.746 1 98 88 VAL B C 1
ATOM 1889 O O . VAL B 1 88 ? -17.812 18.656 2.564 1 98 88 VAL B O 1
ATOM 1892 N N . GLY B 1 89 ? -16.031 18.625 3.898 1 96.94 89 GLY B N 1
ATOM 1893 C CA . GLY B 1 89 ? -16.703 19.203 5.039 1 96.94 89 GLY B CA 1
ATOM 1894 C C . GLY B 1 89 ? -15.766 19.562 6.176 1 96.94 89 GLY B C 1
ATOM 1895 O O . GLY B 1 89 ? -14.594 19.203 6.152 1 96.94 89 GLY B O 1
ATOM 1896 N N . GLY B 1 90 ? -16.312 20.328 7.059 1 95.12 90 GLY B N 1
ATOM 1897 C CA . GLY B 1 90 ? -15.508 20.766 8.188 1 95.12 90 GLY B CA 1
ATOM 1898 C C . GLY B 1 90 ? -14.641 21.953 7.863 1 95.12 90 GLY B C 1
ATOM 1899 O O . GLY B 1 90 ? -14.578 22.391 6.711 1 95.12 90 GLY B O 1
ATOM 1900 N N . THR B 1 91 ? -14.109 22.531 8.969 1 93.5 91 THR B N 1
ATOM 1901 C CA . THR B 1 91 ? -13.133 23.609 8.875 1 93.5 91 THR B CA 1
ATOM 1902 C C . THR B 1 91 ? -11.852 23.25 9.609 1 93.5 91 THR B C 1
ATOM 1904 O O . THR B 1 91 ? -11.883 22.922 10.797 1 93.5 91 THR B O 1
ATOM 1907 N N . ALA B 1 92 ? -10.805 23.344 8.852 1 92.94 92 ALA B N 1
ATOM 1908 C CA . ALA B 1 92 ? -9.531 22.953 9.438 1 92.94 92 ALA B CA 1
ATOM 1909 C C . ALA B 1 92 ? -9.227 23.766 10.695 1 92.94 92 ALA B C 1
ATOM 1911 O O . ALA B 1 92 ? -9.258 25 10.664 1 92.94 92 ALA B O 1
ATOM 1912 N N . ALA B 1 93 ? -8.938 23.047 11.781 1 92 93 ALA B N 1
ATOM 1913 C CA . ALA B 1 93 ? -8.625 23.672 13.055 1 92 93 ALA B CA 1
ATOM 1914 C C . ALA B 1 93 ? -7.746 22.781 13.922 1 92 93 ALA B C 1
ATOM 1916 O O . ALA B 1 93 ? -7.773 21.562 13.781 1 92 93 ALA B O 1
ATOM 1917 N N . PRO B 1 94 ? -6.93 23.422 14.789 1 87.75 94 PRO B N 1
ATOM 1918 C CA . PRO B 1 94 ? -6.145 22.594 15.711 1 87.75 94 PRO B CA 1
ATOM 1919 C C . PRO B 1 94 ? -7.023 21.719 16.609 1 87.75 94 PRO B C 1
ATOM 1921 O O . PRO B 1 94 ? -8.188 22.062 16.859 1 87.75 94 PRO B O 1
ATOM 1924 N N . THR B 1 95 ? -6.426 20.609 16.969 1 85.12 95 THR B N 1
ATOM 1925 C CA . THR B 1 95 ? -7.082 19.688 17.875 1 85.12 95 THR B CA 1
ATOM 1926 C C . THR B 1 95 ? -6.148 19.297 19.016 1 85.12 95 THR B C 1
ATOM 1928 O O . THR B 1 95 ? -5.055 19.859 19.156 1 85.12 95 THR B O 1
ATOM 1931 N N . ASP B 1 96 ? -6.594 18.5 19.969 1 79.69 96 ASP B N 1
ATOM 1932 C CA . ASP B 1 96 ? -5.77 18.031 21.078 1 79.69 96 ASP B CA 1
ATOM 1933 C C . ASP B 1 96 ? -4.535 17.297 20.578 1 79.69 96 ASP B C 1
ATOM 1935 O O . ASP B 1 96 ? -3.494 17.281 21.234 1 79.69 96 ASP B O 1
ATOM 1939 N N . GLU B 1 97 ? -4.609 16.734 19.328 1 72.94 97 GLU B N 1
ATOM 1940 C CA . GLU B 1 97 ? -3.516 15.953 18.766 1 72.94 97 GLU B CA 1
ATOM 1941 C C . GLU B 1 97 ? -2.572 16.812 17.938 1 72.94 97 GLU B C 1
ATOM 1943 O O . GLU B 1 97 ? -1.375 16.547 17.859 1 72.94 97 GLU B O 1
ATOM 1948 N N . SER B 1 98 ? -3.141 17.812 17.375 1 74.38 98 SER B N 1
ATOM 1949 C CA . SER B 1 98 ? -2.361 18.688 16.5 1 74.38 98 SER B CA 1
ATOM 1950 C C . SER B 1 98 ? -2.328 20.109 17.031 1 74.38 98 SER B C 1
ATOM 1952 O O . SER B 1 98 ? -3.367 20.766 17.125 1 74.38 98 SER B O 1
ATOM 1954 N N . ALA B 1 99 ? -1.081 20.516 17.141 1 73 99 ALA B N 1
ATOM 1955 C CA . ALA B 1 99 ? -0.906 21.828 17.766 1 73 99 ALA B CA 1
ATOM 1956 C C . ALA B 1 99 ? -1.285 22.953 16.812 1 73 99 ALA B C 1
ATOM 1958 O O . ALA B 1 99 ? -1.895 23.953 17.219 1 73 99 ALA B O 1
ATOM 1959 N N . VAL B 1 100 ? -0.81 22.734 15.586 1 89.31 100 VAL B N 1
ATOM 1960 C CA . VAL B 1 100 ? -1.054 23.734 14.562 1 89.31 100 VAL B CA 1
ATOM 1961 C C . VAL B 1 100 ? -1.486 23.062 13.266 1 89.31 100 VAL B C 1
ATOM 1963 O O . VAL B 1 100 ? -0.997 21.984 12.922 1 89.31 100 VAL B O 1
ATOM 1966 N N . VAL B 1 101 ? -2.447 23.703 12.617 1 94.38 101 VAL B N 1
ATOM 1967 C CA . VAL B 1 101 ? -2.854 23.344 11.266 1 94.38 101 VAL B CA 1
ATOM 1968 C C . VAL B 1 101 ? -2.58 24.516 10.32 1 94.38 101 VAL B C 1
ATOM 1970 O O . VAL B 1 101 ? -2.889 25.672 10.648 1 94.38 101 VAL B O 1
ATOM 1973 N N . ASP B 1 102 ? -1.914 24.234 9.281 1 96.38 102 ASP B N 1
ATOM 1974 C CA . ASP B 1 102 ? -1.563 25.312 8.352 1 96.38 102 ASP B CA 1
ATOM 1975 C C . ASP B 1 102 ? -1.666 24.828 6.902 1 96.38 102 ASP B C 1
ATOM 1977 O O . ASP B 1 102 ? -1.855 23.641 6.648 1 96.38 102 ASP B O 1
ATOM 1981 N N . TRP B 1 103 ? -1.648 25.781 5.961 1 98 103 TRP B N 1
ATOM 1982 C CA . TRP B 1 103 ? -1.613 25.531 4.523 1 98 103 TRP B CA 1
ATOM 1983 C C . TRP B 1 103 ? -0.313 26.047 3.914 1 98 103 TRP B C 1
ATOM 1985 O O . TRP B 1 103 ? -0.027 27.234 3.967 1 98 103 TRP B O 1
ATOM 1995 N N . TRP B 1 104 ? 0.445 25.094 3.328 1 98.5 104 TRP B N 1
ATOM 1996 C CA . TRP B 1 104 ? 1.761 25.453 2.809 1 98.5 104 TRP B CA 1
ATOM 1997 C C . TRP B 1 104 ? 1.783 25.375 1.285 1 98.5 104 TRP B C 1
ATOM 1999 O O . TRP B 1 104 ? 1.092 24.547 0.691 1 98.5 104 TRP B O 1
ATOM 2009 N N . THR B 1 105 ? 2.609 26.25 0.698 1 98.44 105 THR B N 1
ATOM 2010 C CA . THR B 1 105 ? 2.959 26.047 -0.703 1 98.44 105 THR B CA 1
ATOM 2011 C C . THR B 1 105 ? 3.865 24.828 -0.856 1 98.44 105 THR B C 1
ATOM 2013 O O . THR B 1 105 ? 4.465 24.359 0.117 1 98.44 105 THR B O 1
ATOM 2016 N N . THR B 1 106 ? 3.971 24.375 -2.094 1 97.56 106 THR B N 1
ATOM 2017 C CA . THR B 1 106 ? 4.867 23.266 -2.346 1 97.56 106 THR B CA 1
ATOM 2018 C C . THR B 1 106 ? 6.316 23.641 -2.053 1 97.56 106 THR B C 1
ATOM 2020 O O . THR B 1 106 ? 7.109 22.812 -1.614 1 97.56 106 THR B O 1
ATOM 2023 N N . ASP B 1 107 ? 6.648 24.906 -2.197 1 98.06 107 ASP B N 1
ATOM 2024 C CA . ASP B 1 107 ? 7.988 25.391 -1.872 1 98.06 107 ASP B CA 1
ATOM 2025 C C . ASP B 1 107 ? 8.242 25.312 -0.368 1 98.06 107 ASP B C 1
ATOM 2027 O O . ASP B 1 107 ? 9.336 24.938 0.063 1 98.06 107 ASP B O 1
ATOM 2031 N N . GLN B 1 108 ? 7.324 25.719 0.393 1 98.44 108 GLN B N 1
ATOM 2032 C CA . GLN B 1 108 ? 7.445 25.641 1.845 1 98.44 108 GLN B CA 1
ATOM 2033 C C . GLN B 1 108 ? 7.617 24.203 2.303 1 98.44 108 GLN B C 1
ATOM 2035 O O . GLN B 1 108 ? 8.438 23.906 3.178 1 98.44 108 GLN B O 1
ATOM 2040 N N . VAL B 1 109 ? 6.875 23.344 1.656 1 98.38 109 VAL B N 1
ATOM 2041 C CA . VAL B 1 109 ? 6.977 21.922 1.986 1 98.38 109 VAL B CA 1
ATOM 2042 C C . VAL B 1 109 ? 8.398 21.438 1.72 1 98.38 109 VAL B C 1
ATOM 2044 O O . VAL B 1 109 ? 9.031 20.828 2.592 1 98.38 109 VAL B O 1
ATOM 2047 N N . ALA B 1 110 ? 8.898 21.719 0.586 1 97.5 110 ALA B N 1
ATOM 2048 C CA . ALA B 1 110 ? 10.227 21.266 0.175 1 97.5 110 ALA B CA 1
ATOM 2049 C C . ALA B 1 110 ? 11.305 21.828 1.095 1 97.5 110 ALA B C 1
ATOM 2051 O O . ALA B 1 110 ? 12.297 21.156 1.381 1 97.5 110 ALA B O 1
ATOM 2052 N N . ALA B 1 111 ? 11.078 23 1.635 1 97.56 111 ALA B N 1
ATOM 2053 C CA . ALA B 1 111 ? 12.109 23.719 2.379 1 97.56 111 ALA B CA 1
ATOM 2054 C C . ALA B 1 111 ? 12.062 23.359 3.861 1 97.56 111 ALA B C 1
ATOM 2056 O O . ALA B 1 111 ? 13.094 23.359 4.539 1 97.56 111 ALA B O 1
ATOM 2057 N N . ARG B 1 112 ? 10.883 22.984 4.344 1 96.94 112 ARG B N 1
ATOM 2058 C CA . ARG B 1 112 ? 10.734 23 5.797 1 96.94 112 ARG B CA 1
ATOM 2059 C C . ARG B 1 112 ? 10.367 21.625 6.324 1 96.94 112 ARG B C 1
ATOM 2061 O O . ARG B 1 112 ? 10.547 21.328 7.512 1 96.94 112 ARG B O 1
ATOM 2068 N N . MET B 1 113 ? 9.867 20.812 5.516 1 97.19 113 MET B N 1
ATOM 2069 C CA . MET B 1 113 ? 9.445 19.484 5.957 1 97.19 113 MET B CA 1
ATOM 2070 C C . MET B 1 113 ? 10.578 18.484 5.82 1 97.19 113 MET B C 1
ATOM 2072 O O . MET B 1 113 ? 11.414 18.609 4.922 1 97.19 113 MET B O 1
ATOM 2076 N N . GLY B 1 114 ? 10.617 17.547 6.754 1 96.44 114 GLY B N 1
ATOM 2077 C CA . GLY B 1 114 ? 11.586 16.469 6.605 1 96.44 114 GLY B CA 1
ATOM 2078 C C . GLY B 1 114 ? 11.484 15.758 5.273 1 96.44 114 GLY B C 1
ATOM 2079 O O . GLY B 1 114 ? 10.391 15.594 4.73 1 96.44 114 GLY B O 1
ATOM 2080 N N . GLU B 1 115 ? 12.57 15.203 4.77 1 96.94 115 GLU B N 1
ATOM 2081 C CA . GLU B 1 115 ? 12.688 14.625 3.434 1 96.94 115 GLU B CA 1
ATOM 2082 C C . GLU B 1 115 ? 11.648 13.531 3.211 1 96.94 115 GLU B C 1
ATOM 2084 O O . GLU B 1 115 ? 10.961 13.523 2.186 1 96.94 115 GLU B O 1
ATOM 2089 N N . THR B 1 116 ? 11.516 12.648 4.172 1 96.62 116 THR B N 1
ATOM 2090 C CA . THR B 1 116 ? 10.68 11.469 3.98 1 96.62 116 THR B CA 1
ATOM 2091 C C . THR B 1 116 ? 9.203 11.852 3.986 1 96.62 116 THR B C 1
ATOM 2093 O O . THR B 1 116 ? 8.367 11.141 3.42 1 96.62 116 THR B O 1
ATOM 2096 N N . PHE B 1 117 ? 8.875 13.008 4.523 1 97.12 117 PHE B N 1
ATOM 2097 C CA . PHE B 1 117 ? 7.508 13.508 4.504 1 97.12 117 PHE B CA 1
ATOM 2098 C C . PHE B 1 117 ? 7.27 14.383 3.277 1 97.12 117 PHE B C 1
ATOM 2100 O O . PHE B 1 117 ? 6.215 14.305 2.645 1 97.12 117 PHE B O 1
ATOM 2107 N N . ALA B 1 118 ? 8.297 15.141 2.973 1 98.25 118 ALA B N 1
ATOM 2108 C CA . ALA B 1 118 ? 8.18 16.047 1.834 1 98.25 118 ALA B CA 1
ATOM 2109 C C . ALA B 1 118 ? 8.008 15.273 0.532 1 98.25 118 ALA B C 1
ATOM 2111 O O . ALA B 1 118 ? 7.254 15.695 -0.352 1 98.25 118 ALA B O 1
ATOM 2112 N N . VAL B 1 119 ? 8.656 14.203 0.405 1 98.06 119 VAL B N 1
ATOM 2113 C CA . VAL B 1 119 ? 8.609 13.43 -0.833 1 98.06 119 VAL B CA 1
ATOM 2114 C C . VAL B 1 119 ? 7.195 12.898 -1.056 1 98.06 119 VAL B C 1
ATOM 2116 O O . VAL B 1 119 ? 6.75 12.758 -2.197 1 98.06 119 VAL B O 1
ATOM 2119 N N . ARG B 1 120 ? 6.465 12.609 0.033 1 98.62 120 ARG B N 1
ATOM 2120 C CA . ARG B 1 120 ? 5.09 12.141 -0.077 1 98.62 120 ARG B CA 1
ATOM 2121 C C . ARG B 1 120 ? 4.203 13.188 -0.734 1 98.62 120 ARG B C 1
ATOM 2123 O O . ARG B 1 120 ? 3.342 12.859 -1.555 1 98.62 120 ARG B O 1
ATOM 2130 N N . VAL B 1 121 ? 4.461 14.391 -0.382 1 98.69 121 VAL B N 1
ATOM 2131 C CA . VAL B 1 121 ? 3.697 15.5 -0.949 1 98.69 121 VAL B CA 1
ATOM 2132 C C . VAL B 1 121 ? 4.078 15.695 -2.414 1 98.69 121 VAL B C 1
ATOM 2134 O O . VAL B 1 121 ? 3.205 15.805 -3.279 1 98.69 121 VAL B O 1
ATOM 2137 N N . SER B 1 122 ? 5.379 15.734 -2.674 1 98.19 122 SER B N 1
ATOM 2138 C CA . SER B 1 122 ? 5.852 15.938 -4.039 1 98.19 122 SER B CA 1
ATOM 2139 C C . SER B 1 122 ? 5.336 14.844 -4.969 1 98.19 122 SER B C 1
ATOM 2141 O O . SER B 1 122 ? 4.871 15.125 -6.074 1 98.19 122 SER B O 1
ATOM 2143 N N . ASP B 1 123 ? 5.402 13.617 -4.559 1 98.12 123 ASP B N 1
ATOM 2144 C CA . ASP B 1 123 ? 4.914 12.508 -5.367 1 98.12 123 ASP B CA 1
ATOM 2145 C C . ASP B 1 123 ? 3.422 12.648 -5.656 1 98.12 123 ASP B C 1
ATOM 2147 O O . ASP B 1 123 ? 2.971 12.383 -6.773 1 98.12 123 ASP B O 1
ATOM 2151 N N . ALA B 1 124 ? 2.688 13.086 -4.668 1 98.44 124 ALA B N 1
ATOM 2152 C CA . ALA B 1 124 ? 1.235 13.18 -4.789 1 98.44 124 ALA B CA 1
ATOM 2153 C C . ALA B 1 124 ? 0.842 14.273 -5.785 1 98.44 124 ALA B C 1
ATOM 2155 O O . ALA B 1 124 ? -0.178 14.156 -6.469 1 98.44 124 ALA B O 1
ATOM 2156 N N . LEU B 1 125 ? 1.64 15.25 -5.859 1 97.75 125 LEU B N 1
ATOM 2157 C CA . LEU B 1 125 ? 1.228 16.422 -6.633 1 97.75 125 LEU B CA 1
ATOM 2158 C C . LEU B 1 125 ? 1.87 16.406 -8.016 1 97.75 125 LEU B C 1
ATOM 2160 O O . LEU B 1 125 ? 1.409 17.094 -8.922 1 97.75 125 LEU B O 1
ATOM 2164 N N . SER B 1 126 ? 2.928 15.633 -8.234 1 95.12 126 SER B N 1
ATOM 2165 C CA . SER B 1 126 ? 3.707 15.773 -9.461 1 95.12 126 SER B CA 1
ATOM 2166 C C . SER B 1 126 ? 3.439 14.617 -10.422 1 95.12 126 SER B C 1
ATOM 2168 O O . SER B 1 126 ? 3.793 14.688 -11.602 1 95.12 126 SER B O 1
ATOM 2170 N N . SER B 1 127 ? 2.906 13.492 -9.969 1 88.94 127 SER B N 1
ATOM 2171 C CA . SER B 1 127 ? 2.783 12.32 -10.828 1 88.94 127 SER B CA 1
ATOM 2172 C C . SER B 1 127 ? 1.425 11.648 -10.656 1 88.94 127 SER B C 1
ATOM 2174 O O . SER B 1 127 ? 0.836 11.703 -9.57 1 88.94 127 SER B O 1
ATOM 2176 N N . SER B 1 128 ? 1.012 11.023 -11.719 1 90.12 128 SER B N 1
ATOM 2177 C CA . SER B 1 128 ? -0.17 10.172 -11.633 1 90.12 128 SER B CA 1
ATOM 2178 C C . SER B 1 128 ? 0.203 8.742 -11.242 1 90.12 128 SER B C 1
ATOM 2180 O O . SER B 1 128 ? -0.663 7.949 -10.867 1 90.12 128 SER B O 1
ATOM 2182 N N . GLU B 1 129 ? 1.432 8.461 -11.352 1 93.44 129 GLU B N 1
ATOM 2183 C CA . GLU B 1 129 ? 1.896 7.133 -10.977 1 93.44 129 GLU B CA 1
ATOM 2184 C C . GLU B 1 129 ? 2.061 7.012 -9.461 1 93.44 129 GLU B C 1
ATOM 2186 O O . GLU B 1 129 ? 2.387 7.992 -8.789 1 93.44 129 GLU B O 1
ATOM 2191 N N . VAL B 1 130 ? 1.866 5.836 -8.977 1 97.75 130 VAL B N 1
ATOM 2192 C CA . VAL B 1 130 ? 2.008 5.582 -7.547 1 97.75 130 VAL B CA 1
ATOM 2193 C C . VAL B 1 130 ? 3.473 5.312 -7.211 1 97.75 130 VAL B C 1
ATOM 2195 O O . VAL B 1 130 ? 4.094 4.418 -7.789 1 97.75 130 VAL B O 1
ATOM 2198 N N . ALA B 1 131 ? 3.994 6.094 -6.262 1 97.94 131 ALA B N 1
ATOM 2199 C CA . ALA B 1 131 ? 5.379 5.918 -5.836 1 97.94 131 ALA B CA 1
ATOM 2200 C C . ALA B 1 131 ? 5.508 4.766 -4.844 1 97.94 131 ALA B C 1
ATOM 2202 O O . ALA B 1 131 ? 4.645 4.582 -3.982 1 97.94 131 ALA B O 1
ATOM 2203 N N . VAL B 1 132 ? 6.531 3.963 -5.004 1 98.38 132 VAL B N 1
ATOM 2204 C CA . VAL B 1 132 ? 6.934 2.953 -4.031 1 98.38 132 VAL B CA 1
ATOM 2205 C C . VAL B 1 132 ? 8.367 3.215 -3.574 1 98.38 132 VAL B C 1
ATOM 2207 O O . VAL B 1 132 ? 9.305 3.102 -4.367 1 98.38 132 VAL B O 1
ATOM 2210 N N . ARG B 1 133 ? 8.5 3.594 -2.236 1 97.88 133 ARG B N 1
ATOM 2211 C CA . ARG B 1 133 ? 9.812 4.039 -1.769 1 97.88 133 ARG B CA 1
ATOM 2212 C C . ARG B 1 133 ? 10.172 3.377 -0.445 1 97.88 133 ARG B C 1
ATOM 2214 O O . ARG B 1 133 ? 9.297 2.904 0.282 1 97.88 133 ARG B O 1
ATOM 2221 N N . ILE B 1 134 ? 11.43 3.395 -0.2 1 97.69 134 ILE B N 1
ATOM 2222 C CA . ILE B 1 134 ? 12 2.924 1.06 1 97.69 134 ILE B CA 1
ATOM 2223 C C . ILE B 1 134 ? 12.828 4.035 1.697 1 97.69 134 ILE B C 1
ATOM 2225 O O . ILE B 1 134 ? 13.453 4.832 0.995 1 97.69 134 ILE B O 1
ATOM 2229 N N . HIS B 1 135 ? 12.734 4.121 3.004 1 97.19 135 HIS B N 1
ATOM 2230 C CA . HIS B 1 135 ? 13.539 5.113 3.715 1 97.19 135 HIS B CA 1
ATOM 2231 C C . HIS B 1 135 ? 13.938 4.605 5.094 1 97.19 135 HIS B C 1
ATOM 2233 O O . HIS B 1 135 ? 13.422 3.592 5.566 1 97.19 135 HIS B O 1
ATOM 2239 N N . ASP B 1 136 ? 14.852 5.289 5.723 1 95.38 136 ASP B N 1
ATOM 2240 C CA . ASP B 1 136 ? 15.352 4.871 7.027 1 95.38 136 ASP B CA 1
ATOM 2241 C C . ASP B 1 136 ? 14.82 5.777 8.133 1 95.38 136 ASP B C 1
ATOM 2243 O O . ASP B 1 136 ? 15.359 5.801 9.242 1 95.38 136 ASP B O 1
ATOM 2247 N N . GLY B 1 137 ? 13.797 6.578 7.809 1 93.38 137 GLY B N 1
ATOM 2248 C CA . GLY B 1 137 ? 13.211 7.508 8.758 1 93.38 137 GLY B CA 1
ATOM 2249 C C . GLY B 1 137 ? 13.648 8.945 8.531 1 93.38 137 GLY B C 1
ATOM 2250 O O . GLY B 1 137 ? 12.945 9.883 8.93 1 93.38 137 GLY B O 1
ATOM 2251 N N . GLU B 1 138 ? 14.773 9.102 7.871 1 93.44 138 GLU B N 1
ATOM 2252 C CA . GLU B 1 138 ? 15.32 10.438 7.648 1 93.44 138 GLU B CA 1
ATOM 2253 C C . GLU B 1 138 ? 15.531 10.703 6.16 1 93.44 138 GLU B C 1
ATOM 2255 O O . GLU B 1 138 ? 15.211 11.781 5.664 1 93.44 138 GLU B O 1
ATOM 2260 N N . ARG B 1 139 ? 16.031 9.617 5.5 1 95.31 139 ARG B N 1
ATOM 2261 C CA . ARG B 1 139 ? 16.391 9.758 4.094 1 95.31 139 ARG B CA 1
ATOM 2262 C C . ARG B 1 139 ? 15.766 8.641 3.258 1 95.31 139 ARG B C 1
ATOM 2264 O O . ARG B 1 139 ? 15.633 7.508 3.725 1 95.31 139 ARG B O 1
ATOM 2271 N N . ILE B 1 140 ? 15.453 9.031 2.07 1 96.44 140 ILE B N 1
ATOM 2272 C CA . ILE B 1 140 ? 15.094 8.016 1.084 1 96.44 140 ILE B CA 1
ATOM 2273 C C . ILE B 1 140 ? 16.328 7.195 0.711 1 96.44 140 ILE B C 1
ATOM 2275 O O . ILE B 1 140 ? 17.406 7.75 0.5 1 96.44 140 ILE B O 1
ATOM 2279 N N . ILE B 1 141 ? 16.156 5.918 0.696 1 94.5 141 ILE B N 1
ATOM 2280 C CA . ILE B 1 141 ? 17.312 5.086 0.386 1 94.5 141 ILE B CA 1
ATOM 2281 C C . ILE B 1 141 ? 17.031 4.262 -0.868 1 94.5 141 ILE B C 1
ATOM 2283 O O . ILE B 1 141 ? 15.883 4.188 -1.329 1 94.5 141 ILE B O 1
ATOM 2287 N N . SER B 1 142 ? 18.047 3.744 -1.552 1 87.12 142 SER B N 1
ATOM 2288 C CA . SER B 1 142 ? 17.922 2.949 -2.77 1 87.12 142 SER B CA 1
ATOM 2289 C C . SER B 1 142 ? 17.531 1.511 -2.451 1 87.12 142 SER B C 1
ATOM 2291 O O . SER B 1 142 ? 17.875 0.987 -1.391 1 87.12 142 SER B O 1
ATOM 2293 N N . ASP B 1 143 ? 16.594 1.032 -3.193 1 78.81 143 ASP B N 1
ATOM 2294 C CA . ASP B 1 143 ? 16.188 -0.364 -3.051 1 78.81 143 ASP B CA 1
ATOM 2295 C C . ASP B 1 143 ? 17.375 -1.303 -3.299 1 78.81 143 ASP B C 1
ATOM 2297 O O . ASP B 1 143 ? 17.391 -2.424 -2.787 1 78.81 143 ASP B O 1
ATOM 2301 N N . ASN B 1 144 ? 18.297 -0.785 -4.223 1 59.53 144 ASN B N 1
ATOM 2302 C CA . ASN B 1 144 ? 19.422 -1.624 -4.656 1 59.53 144 ASN B CA 1
ATOM 2303 C C . ASN B 1 144 ? 20.5 -1.705 -3.592 1 59.53 144 ASN B C 1
ATOM 2305 O O . ASN B 1 144 ? 21.109 -0.69 -3.236 1 59.53 144 ASN B O 1
ATOM 2309 N N . PRO B 1 145 ? 20.531 -2.746 -2.84 1 48.09 145 PRO B N 1
ATOM 2310 C CA . PRO B 1 145 ? 21.656 -2.805 -1.905 1 48.09 145 PRO B CA 1
ATOM 2311 C C . PRO B 1 145 ? 22.969 -2.359 -2.541 1 48.09 145 PRO B C 1
ATOM 2313 O O . PRO B 1 145 ? 23.891 -1.927 -1.835 1 48.09 145 PRO B O 1
ATOM 2316 N N . ALA B 1 146 ? 23.266 -2.605 -3.82 1 41.78 146 ALA B N 1
ATOM 2317 C CA . ALA B 1 146 ? 24.609 -2.332 -4.352 1 41.78 146 ALA B CA 1
ATOM 2318 C C . ALA B 1 146 ? 24.922 -0.841 -4.285 1 41.78 146 ALA B C 1
ATOM 2320 O O . ALA B 1 146 ? 26.062 -0.434 -4.52 1 41.78 146 ALA B O 1
ATOM 2321 N N . SER B 1 147 ? 23.938 -0.095 -4.328 1 36.34 147 SER B N 1
ATOM 2322 C CA . SER B 1 147 ? 24.391 1.276 -4.559 1 36.34 147 SER B CA 1
ATOM 2323 C C . SER B 1 147 ? 24.906 1.912 -3.271 1 36.34 147 SER B C 1
ATOM 2325 O O . SER B 1 147 ? 25.016 3.137 -3.18 1 36.34 147 SER B O 1
ATOM 2327 N N . ALA B 1 148 ? 24.938 1.183 -2.211 1 36.66 148 ALA B N 1
ATOM 2328 C CA . ALA B 1 148 ? 25.688 1.864 -1.157 1 36.66 148 ALA B CA 1
ATOM 2329 C C . ALA B 1 148 ? 27.062 2.312 -1.656 1 36.66 148 ALA B C 1
ATOM 2331 O O . ALA B 1 148 ? 27.688 1.631 -2.475 1 36.66 148 ALA B O 1
ATOM 2332 N N . HIS B 1 149 ? 27.531 3.553 -1.314 1 33.19 149 HIS B N 1
ATOM 2333 C CA . HIS B 1 149 ? 28.688 4.402 -1.588 1 33.19 149 HIS B CA 1
ATOM 2334 C C . HIS B 1 149 ? 29.984 3.641 -1.396 1 33.19 149 HIS B C 1
ATOM 2336 O O . HIS B 1 149 ? 30.359 3.309 -0.266 1 33.19 149 HIS 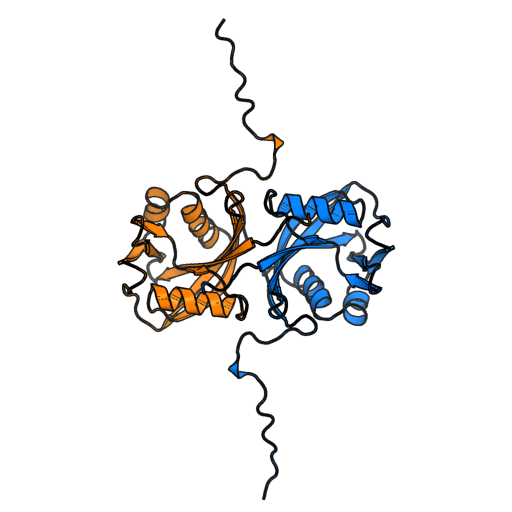B O 1
ATOM 2342 N N . VAL B 1 150 ? 30.375 2.865 -2.33 1 31.22 150 VAL B N 1
ATOM 2343 C CA . VAL B 1 150 ? 31.828 2.689 -2.324 1 31.22 150 VAL B CA 1
ATOM 2344 C C . VAL B 1 150 ? 32.531 4.051 -2.289 1 31.22 150 VAL B C 1
ATOM 2346 O O . VAL B 1 150 ? 32.562 4.758 -3.301 1 31.22 150 VAL B O 1
ATOM 2349 N N . ALA B 1 151 ? 32.156 4.938 -1.418 1 33.06 151 ALA B N 1
ATOM 2350 C CA . ALA B 1 151 ? 33.094 6.051 -1.253 1 33.06 151 ALA B CA 1
ATOM 2351 C C . ALA B 1 151 ? 34.531 5.547 -1.064 1 33.06 151 ALA B C 1
ATOM 2353 O O . ALA B 1 151 ? 34.875 4.965 -0.028 1 33.06 151 ALA B O 1
ATOM 2354 N N . ARG B 1 152 ? 35.125 4.898 -2.143 1 30.38 152 ARG B N 1
ATOM 2355 C CA . ARG B 1 152 ? 36.562 4.621 -2.189 1 30.38 152 ARG B CA 1
ATOM 2356 C C . ARG B 1 152 ? 37.344 5.793 -1.632 1 30.38 152 ARG B C 1
ATOM 2358 O O . ARG B 1 152 ? 37.031 6.953 -1.881 1 30.38 152 ARG B O 1
ATOM 2365 N N . ASP B 1 153 ? 38 5.539 -0.524 1 33.94 153 ASP B N 1
ATOM 2366 C CA . ASP B 1 153 ? 39.188 6.133 0.075 1 33.94 153 ASP B CA 1
ATOM 2367 C C . ASP B 1 153 ? 40.156 6.582 -0.999 1 33.94 153 ASP B C 1
ATOM 2369 O O . ASP B 1 153 ? 40.719 5.75 -1.719 1 33.94 153 ASP B O 1
ATOM 2373 N N . GLY B 1 154 ? 39.781 7.484 -1.858 1 30.7 154 GLY B N 1
ATOM 2374 C CA . GLY B 1 154 ? 40.844 8.117 -2.598 1 30.7 154 GLY B CA 1
ATOM 2375 C C . GLY B 1 154 ? 42.094 8.383 -1.749 1 30.7 154 GLY B C 1
ATOM 2376 O O . GLY B 1 154 ? 42 9 -0.688 1 30.7 154 GLY B O 1
ATOM 2377 N N . HIS B 1 155 ? 43 7.336 -1.722 1 31.14 155 HIS B N 1
ATOM 2378 C CA . HIS B 1 155 ? 44.375 7.418 -1.254 1 31.14 155 HIS B CA 1
ATOM 2379 C C . HIS B 1 155 ? 45.031 8.719 -1.694 1 31.14 155 HIS B C 1
ATOM 2381 O O . HIS B 1 155 ? 45.125 9.008 -2.891 1 31.14 155 HIS B O 1
ATOM 2387 N N . ALA B 1 156 ? 44.875 9.773 -0.946 1 27.41 156 ALA B N 1
ATOM 2388 C CA . ALA B 1 156 ? 45.812 10.891 -0.928 1 27.41 156 ALA B CA 1
ATOM 2389 C C . ALA B 1 156 ? 47.281 10.391 -0.987 1 27.41 156 ALA B C 1
ATOM 2391 O O . ALA B 1 156 ? 47.75 9.742 -0.056 1 27.41 156 ALA B O 1
ATOM 2392 N N . VAL B 1 157 ? 47.656 9.836 -2.229 1 24.97 157 VAL B N 1
ATOM 2393 C CA . VAL B 1 157 ? 49.094 9.969 -2.41 1 24.97 157 VAL B CA 1
ATOM 2394 C C . VAL B 1 157 ? 49.469 11.445 -2.543 1 24.97 157 VAL B C 1
ATOM 2396 O O . VAL B 1 157 ? 48.719 12.227 -3.139 1 24.97 157 VAL B O 1
#

Solvent-accessible surface area (backbone atoms only — not comparable to full-atom values): 16864 Å² total; per-residue (Å²): 125,88,71,83,37,55,20,40,36,32,28,31,38,48,32,58,52,96,87,63,25,35,46,32,30,25,38,66,89,80,61,48,52,38,58,42,44,41,72,35,50,44,86,49,41,72,67,56,34,39,38,50,32,31,25,62,41,26,49,30,36,57,44,82,70,44,72,22,30,37,38,33,26,44,73,76,24,32,40,34,42,33,26,35,31,40,77,75,38,69,61,80,39,58,34,100,65,14,67,41,62,48,72,34,46,69,65,52,34,66,73,69,28,53,55,61,52,29,50,58,50,51,40,49,73,72,45,90,59,61,45,78,48,37,23,64,76,58,46,75,49,74,83,56,76,76,68,63,76,77,76,70,78,75,79,74,132,124,87,71,84,38,55,20,42,38,30,29,33,40,49,33,58,52,96,86,62,26,35,45,32,31,25,38,67,88,78,61,50,52,36,57,42,42,42,73,35,52,45,84,50,42,71,66,56,33,37,38,50,32,32,25,62,40,26,49,30,36,57,44,82,70,46,71,23,32,39,39,30,28,44,74,77,24,31,39,33,42,34,25,35,32,40,76,76,36,70,62,80,37,59,34,100,64,13,66,41,63,49,71,35,47,68,66,52,35,68,73,69,29,52,56,61,53,26,49,56,50,50,39,49,73,73,45,91,60,59,44,78,49,37,25,64,77,58,45,74,50,74,82,53,76,77,68,61,77,76,72,69,77,73,74,83,121

Organism: NCBI:txid175570

Sequence (314 aa):
MTQDNRHSVSVAAVITNEDGRVLVIQRRDNGEWQIPGGILERDESIHAGLKREVNEETCLVIEPHRLTGVYKNVRLGVVALVFRAHAVGGTAAPTDESAVVDWWTTDQVAARMGETFAVRVSDALSSSEVAVRIHDGERIISDNPASAHVARDGHAVMTQDNRHSVSVAAVITNEDGRVLVIQRRDNGEWQIPGGILERDESIHAGLKREVNEETCLVIEPHRLTGVYKNVRLGVVALVFRA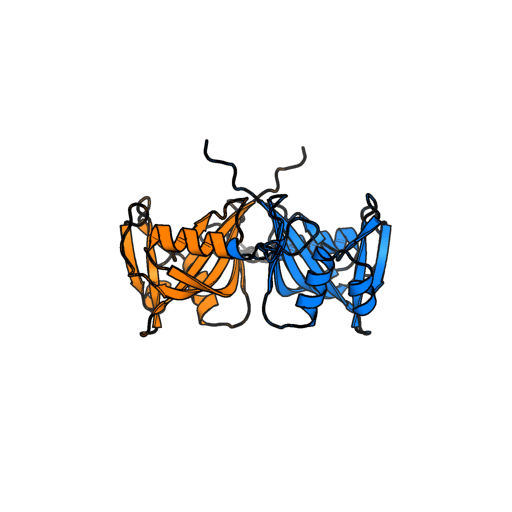HAVGGTAAPTDESAVVDWWTTDQVAARMGETFAVRVSDALSSSEVAVRIHDGERIISDNPASAHVARDGHAV

Radius of gyration: 21.32 Å; Cα contacts (8 Å, |Δi|>4): 719; chains: 2; bounding box: 100×56×52 Å

Secondary structure (DSSP, 8-state):
------BEEEEEEEEB-TTSPEEEEEETTT--EE-SEEEPPTTS-HHHHHHHHHHHHH--EEEEEEEEEEEEETTTTEEEEEEEEEEEE------SSEEEEEEE-HHHHHHHS-HHHHHHHHHHHH-SSPEEEEE-SSSEE-S-GGGS---------/------BEEEEEEEEB-TTSPEEEEEETTT--EE-SEEEPPTTS-HHHHHHHHHHHHH--EEEEEEEEEEEEETTTTEEEEEEEEEEEES-----SSEEEEEEE-HHHHHHHS-HHHHHHHHHHHH-SSPEEEEE-SSSEE-S-GGGS---------

pLDDT: mean 89.24, std 18.75, range [23.12, 98.94]

Foldseek 3Di:
DPPDLDAWEKEFEFEADPVRWTKWFAFPPPRAIAGFITTDDDPDDRQVRHQVRCCQAFVFGKDFDDWQEWEAQPQRRYIYTYTYIYGPDGGGDGHPGTDDIDTHHLVCLVPGHAPSRNVSNVSHVPDPDYYYFYDNVRDTDDPDPPPPDPPPPPPDD/DPPDLDAWEKEFEFEADPVRWTKWFAFPPPRAIAGFITTDDDPDDRQVRHQVRCCQAFVFGKDFDDWQEWEAQPQRRYIYTYTYIYGPDGGGDGHPGTDDIDTHHLVCLVVGHAPSRNVSNVSHVPDPDYYYFYDNVRDTDDPDPPPDDPVPPPPPD

InterPro domains:
  IPR000086 NUDIX hydrolase domain [PF00293] (7-113)
  IPR000086 NUDIX hydrolase domain [PS51462] (5-132)
  IPR015797 NUDIX hydrolase-like domain superfamily [SSF55811] (5-111)

Nearest PDB structures (foldseek):
  6nci-assembly1_B  TM=8.689E-01  e=7.357E-11  Bacillus cereus ATCC 14579
  3cng-assembly1_B  TM=8.476E-01  e=2.197E-10  Nitrosomonas europaea ATCC 19718
  5gg7-assembly1_A  TM=8.795E-01  e=2.497E-09  Mycolicibacterium smegmatis MC2 155
  3id9-assembly1_A  TM=7.798E-01  e=1.958E-09  Bacillus thuringiensis str. Al Hakam
  3a6s-assembly3_A  TM=6.949E-01  e=5.925E-07  Escherichia coli K-12